Protein AF-A0A812XSH4-F1 (afdb_monomer_lite)

pLDDT: mean 80.53, std 18.41, range [47.16, 98.5]

Foldseek 3Di:
DDPVVVVVVVVVVVVVVVVVVVVVVVVVVVVVVVVVVVVVVVVVVVVVVVVVVVVVVVVVVVVVVLVVLLVVLVVVLVVVLVVLVVVLVVLVPDDLVVSLVVLVVLLVVLPLVVDDPSNSVSSVVVNVVSVVVNVVSVVVVPPDDPDPDPPPVNVVVVVVVVVVVVVVVVVVVPDDDDDDDDDDDDDDDDDDDDDDDDDDDDDPPPPPDDDPDDDDPPPDDDDDD

Structure (mmCIF, N/CA/C/O backbone):
data_AF-A0A812XSH4-F1
#
_entry.id   AF-A0A812XSH4-F1
#
loop_
_atom_site.group_PDB
_atom_site.id
_atom_site.type_symbol
_atom_site.label_atom_id
_atom_site.label_alt_id
_atom_site.label_comp_id
_atom_site.label_asym_id
_atom_site.label_entity_id
_atom_site.label_seq_id
_atom_site.pdbx_PDB_ins_code
_atom_site.Cartn_x
_atom_site.Cartn_y
_atom_site.Cartn_z
_atom_site.occupancy
_atom_site.B_iso_or_equiv
_atom_site.auth_seq_id
_atom_site.auth_comp_id
_atom_site.auth_asym_id
_atom_site.auth_atom_id
_atom_site.pdbx_PDB_model_num
ATOM 1 N N . VAL A 1 1 ? 48.949 3.975 -80.502 1.00 57.31 1 VAL A N 1
ATOM 2 C CA . VAL A 1 1 ? 48.801 3.645 -79.067 1.00 57.31 1 VAL A CA 1
ATOM 3 C C . VAL A 1 1 ? 49.677 2.446 -78.796 1.00 57.31 1 VAL A C 1
ATOM 5 O O . VAL A 1 1 ? 49.387 1.370 -79.318 1.00 57.31 1 VAL A O 1
ATOM 8 N N . SER A 1 2 ? 50.786 2.661 -78.100 1.00 69.94 2 SER A N 1
ATOM 9 C CA . SER A 1 2 ? 51.747 1.608 -77.790 1.00 69.94 2 SER A CA 1
ATOM 10 C C . SER A 1 2 ? 51.159 0.648 -76.760 1.00 69.94 2 SER A C 1
ATOM 12 O O . SER A 1 2 ? 50.259 0.997 -75.997 1.00 69.94 2 SER A O 1
ATOM 14 N N . ARG A 1 3 ? 51.648 -0.594 -76.745 1.00 72.94 3 ARG A N 1
ATOM 15 C CA . ARG A 1 3 ? 51.256 -1.604 -75.750 1.00 72.94 3 ARG A CA 1
ATOM 16 C C . ARG A 1 3 ? 51.470 -1.099 -74.313 1.00 72.94 3 ARG A C 1
ATOM 18 O O . ARG A 1 3 ? 50.597 -1.312 -73.480 1.00 72.94 3 ARG A O 1
ATOM 25 N N . ALA A 1 4 ? 52.545 -0.338 -74.094 1.00 71.31 4 ALA A N 1
ATOM 26 C CA . ALA A 1 4 ? 52.843 0.350 -72.838 1.00 71.31 4 ALA A CA 1
ATOM 27 C C . ALA A 1 4 ? 51.713 1.308 -72.395 1.00 71.31 4 ALA A C 1
ATOM 29 O O . ALA A 1 4 ? 51.224 1.190 -71.278 1.00 71.31 4 ALA A O 1
ATOM 30 N N . ASP A 1 5 ? 51.184 2.149 -73.295 1.00 74.00 5 ASP A N 1
ATOM 31 C CA . ASP A 1 5 ? 50.108 3.106 -72.966 1.00 74.00 5 ASP A CA 1
ATOM 32 C C . ASP A 1 5 ? 48.806 2.413 -72.508 1.00 74.00 5 ASP A C 1
ATOM 34 O O . ASP A 1 5 ? 48.022 2.958 -71.728 1.00 74.00 5 ASP A O 1
ATOM 38 N N . ARG A 1 6 ? 48.538 1.198 -73.013 1.00 74.19 6 ARG A N 1
ATOM 39 C CA . ARG A 1 6 ? 47.366 0.397 -72.613 1.00 74.19 6 ARG A CA 1
ATOM 40 C C . ARG A 1 6 ? 47.558 -0.258 -71.249 1.00 74.19 6 ARG A C 1
ATOM 42 O O . ARG A 1 6 ? 46.590 -0.371 -70.496 1.00 74.19 6 ARG A O 1
ATOM 49 N N . GLU A 1 7 ? 48.778 -0.692 -70.952 1.00 77.94 7 GLU A N 1
ATOM 50 C CA . GLU A 1 7 ? 49.145 -1.283 -69.664 1.00 77.94 7 GLU A CA 1
ATOM 51 C C . GLU A 1 7 ? 49.083 -0.213 -68.554 1.00 77.94 7 GLU A C 1
ATOM 53 O O . GLU A 1 7 ? 48.442 -0.445 -67.526 1.00 77.94 7 GLU A O 1
ATOM 58 N N . ASP A 1 8 ? 49.561 1.008 -68.815 1.00 81.62 8 ASP A N 1
ATOM 59 C CA . ASP A 1 8 ? 49.462 2.140 -67.881 1.00 81.62 8 ASP A CA 1
ATOM 60 C C . ASP A 1 8 ? 48.007 2.555 -67.601 1.00 81.62 8 ASP A C 1
ATOM 62 O O . ASP A 1 8 ? 47.605 2.735 -66.447 1.00 81.62 8 ASP A O 1
ATOM 66 N N . ALA A 1 9 ? 47.162 2.624 -68.635 1.00 83.44 9 ALA A N 1
ATOM 67 C CA . ALA A 1 9 ? 45.737 2.914 -68.464 1.00 83.44 9 ALA A CA 1
ATOM 68 C C . ALA A 1 9 ? 45.000 1.831 -67.646 1.00 83.44 9 ALA A C 1
ATOM 70 O O . ALA A 1 9 ? 44.028 2.134 -66.947 1.00 83.44 9 ALA A O 1
ATOM 71 N N . SER A 1 10 ? 45.449 0.573 -67.717 1.00 88.31 10 SER A N 1
ATOM 72 C CA . SER A 1 10 ? 44.907 -0.529 -66.915 1.00 88.31 10 SER A CA 1
ATOM 73 C C . SER A 1 10 ? 45.272 -0.382 -65.436 1.00 88.31 10 SER A C 1
ATOM 75 O O . SER A 1 10 ? 44.409 -0.550 -64.572 1.00 88.31 10 SER A O 1
ATOM 77 N N . ILE A 1 11 ? 46.516 0.002 -65.137 1.00 88.94 11 ILE A N 1
ATOM 78 C CA . ILE A 1 11 ? 46.994 0.236 -63.765 1.00 88.94 11 ILE A CA 1
ATOM 79 C C . ILE A 1 11 ? 46.240 1.405 -63.119 1.00 88.94 11 ILE A C 1
ATOM 81 O O . ILE A 1 11 ? 45.797 1.301 -61.974 1.00 88.94 11 ILE A O 1
ATOM 85 N N . VAL A 1 12 ? 46.029 2.498 -63.858 1.00 91.44 12 VAL A N 1
ATOM 86 C CA . VAL A 1 12 ? 45.270 3.659 -63.363 1.00 91.44 12 VAL A CA 1
ATOM 87 C C . VAL A 1 12 ? 43.819 3.282 -63.052 1.00 91.44 12 VAL A C 1
ATOM 89 O O . VAL A 1 12 ? 43.311 3.623 -61.984 1.00 91.44 12 VAL A O 1
ATOM 92 N N . LYS A 1 13 ? 43.159 2.516 -63.932 1.00 93.88 13 LYS A N 1
ATOM 93 C CA . LYS A 1 13 ? 41.789 2.030 -63.693 1.00 93.88 13 LYS A CA 1
ATOM 94 C C . LYS A 1 13 ? 41.702 1.077 -62.501 1.00 93.88 13 LYS A C 1
ATOM 96 O O . LYS A 1 13 ? 40.728 1.145 -61.756 1.00 93.88 13 LYS A O 1
ATOM 101 N N . ALA A 1 14 ? 42.695 0.209 -62.307 1.00 93.56 14 ALA A N 1
ATOM 102 C CA . ALA A 1 14 ? 42.752 -0.687 -61.154 1.00 93.56 14 ALA A CA 1
ATOM 103 C C . ALA A 1 14 ? 42.872 0.099 -59.838 1.00 93.56 14 ALA A C 1
ATOM 105 O O . ALA A 1 14 ? 42.060 -0.105 -58.940 1.00 93.56 14 ALA A O 1
ATOM 106 N N . ARG A 1 15 ? 43.785 1.080 -59.769 1.00 94.75 15 ARG A N 1
ATOM 107 C CA . ARG A 1 15 ? 43.915 1.978 -58.605 1.00 94.75 15 ARG A CA 1
ATOM 108 C C . ARG A 1 15 ? 42.645 2.783 -58.342 1.00 94.75 15 ARG A C 1
ATOM 110 O O . ARG A 1 15 ? 42.268 2.986 -57.194 1.00 94.75 15 ARG A O 1
ATOM 117 N N . GLN A 1 16 ? 41.962 3.234 -59.393 1.00 95.38 16 GLN A N 1
ATOM 118 C CA . GLN A 1 16 ? 40.710 3.976 -59.245 1.00 95.38 16 GLN A CA 1
ATOM 119 C C . GLN A 1 16 ? 39.583 3.104 -58.670 1.00 95.38 16 GLN A C 1
ATOM 121 O O . GLN A 1 16 ? 38.819 3.579 -57.833 1.00 95.38 16 GLN A O 1
ATOM 126 N N . ARG A 1 17 ? 39.498 1.831 -59.077 1.00 95.56 17 ARG A N 1
ATOM 127 C CA . ARG A 1 17 ? 38.558 0.860 -58.492 1.00 95.56 17 ARG A CA 1
ATOM 128 C C . ARG A 1 17 ? 38.884 0.573 -57.032 1.00 95.56 17 ARG A C 1
ATOM 130 O O . ARG A 1 17 ? 37.984 0.622 -56.208 1.00 95.56 17 ARG A O 1
ATOM 137 N N . GLU A 1 18 ? 40.156 0.364 -56.709 1.00 96.06 18 GLU A N 1
ATOM 138 C CA . GLU A 1 18 ? 40.609 0.137 -55.333 1.00 96.06 18 GLU A CA 1
ATOM 139 C C . GLU A 1 18 ? 40.268 1.325 -54.416 1.00 96.06 18 GLU A C 1
ATOM 141 O O . GLU A 1 18 ? 39.732 1.143 -53.324 1.00 96.06 18 GLU A O 1
ATOM 146 N N . LEU A 1 19 ? 40.489 2.561 -54.880 1.00 96.50 19 LEU A N 1
ATOM 147 C CA . LEU A 1 19 ? 40.092 3.764 -54.143 1.00 96.50 19 LEU A CA 1
ATOM 148 C C . LEU A 1 19 ? 38.573 3.859 -53.955 1.00 96.50 19 LEU A C 1
ATOM 150 O O . LEU A 1 19 ? 38.122 4.211 -52.865 1.00 96.50 19 LEU A O 1
ATOM 154 N N . ALA A 1 20 ? 37.789 3.530 -54.984 1.00 96.50 20 ALA A N 1
ATOM 155 C CA . ALA A 1 20 ? 36.331 3.519 -54.892 1.00 96.50 20 ALA A CA 1
ATOM 156 C C . ALA A 1 20 ? 35.828 2.445 -53.910 1.00 96.50 20 ALA A C 1
ATOM 158 O O . ALA A 1 20 ? 34.937 2.717 -53.108 1.00 96.50 20 ALA A O 1
ATOM 159 N N . GLU A 1 21 ? 36.427 1.252 -53.908 1.00 97.06 21 GLU A N 1
ATOM 160 C CA . GLU A 1 21 ? 36.107 0.187 -52.951 1.00 97.06 21 GLU A CA 1
ATOM 161 C C . GLU A 1 21 ? 36.456 0.589 -51.512 1.00 97.06 21 GLU A C 1
ATOM 163 O O . GLU A 1 21 ? 35.661 0.371 -50.596 1.00 97.06 21 GLU A O 1
ATOM 168 N N . LEU A 1 22 ? 37.608 1.230 -51.293 1.00 97.31 22 LEU A N 1
ATOM 169 C CA . LEU A 1 22 ? 37.984 1.755 -49.978 1.00 97.31 22 LEU A CA 1
ATOM 170 C C . LEU A 1 22 ? 37.026 2.853 -49.501 1.00 97.31 22 LEU A C 1
ATOM 172 O O . LEU A 1 22 ? 36.675 2.883 -48.320 1.00 97.31 22 LEU A O 1
ATOM 176 N N . GLN A 1 23 ? 36.580 3.735 -50.399 1.00 96.50 23 GLN A N 1
ATOM 177 C CA . GLN A 1 23 ? 35.563 4.739 -50.084 1.00 96.50 23 GLN A CA 1
ATOM 178 C C . GLN A 1 23 ? 34.237 4.082 -49.695 1.00 96.50 23 GLN A C 1
ATOM 180 O O . GLN A 1 23 ? 33.694 4.400 -48.639 1.00 96.50 23 GLN A O 1
ATOM 185 N N . GLN A 1 24 ? 33.762 3.107 -50.473 1.00 97.12 24 GLN A N 1
ATOM 186 C CA . GLN A 1 24 ? 32.534 2.374 -50.161 1.00 97.12 24 GLN A CA 1
ATOM 187 C C . GLN A 1 24 ? 32.618 1.634 -48.822 1.00 97.12 24 GLN A C 1
ATOM 189 O O . GLN A 1 24 ? 31.664 1.671 -48.050 1.00 97.12 24 GLN A O 1
ATOM 194 N N . ARG A 1 25 ? 33.758 1.003 -48.506 1.00 97.56 25 ARG A N 1
ATOM 195 C CA . ARG A 1 25 ? 33.970 0.343 -47.206 1.00 97.56 25 ARG A CA 1
ATOM 196 C C . ARG A 1 25 ? 33.904 1.333 -46.047 1.00 97.56 25 ARG A C 1
ATOM 198 O O . ARG A 1 25 ? 33.212 1.059 -45.072 1.00 97.56 25 ARG A O 1
ATOM 205 N N . ARG A 1 26 ? 34.555 2.495 -46.171 1.00 97.38 26 ARG A N 1
ATOM 206 C CA . ARG A 1 26 ? 34.486 3.559 -45.155 1.00 97.38 26 ARG A CA 1
ATOM 207 C C . ARG A 1 26 ? 33.064 4.079 -44.976 1.00 97.38 26 ARG A C 1
ATOM 209 O O . ARG A 1 26 ? 32.616 4.256 -43.850 1.00 97.38 26 ARG A O 1
ATOM 216 N N . GLU A 1 27 ? 32.333 4.300 -46.064 1.00 97.38 27 GLU A N 1
ATOM 217 C CA . GLU A 1 27 ? 30.934 4.727 -45.980 1.00 97.38 27 GLU A CA 1
ATOM 218 C C . GLU A 1 27 ? 30.040 3.666 -45.334 1.00 97.38 27 GLU A C 1
ATOM 220 O O . GLU A 1 27 ? 29.177 4.007 -44.527 1.00 97.38 27 GLU A O 1
ATOM 225 N N . ALA A 1 28 ? 30.241 2.389 -45.663 1.00 96.94 28 ALA A N 1
ATOM 226 C CA . ALA A 1 28 ? 29.506 1.288 -45.055 1.00 96.94 28 ALA A CA 1
ATOM 227 C C . ALA A 1 28 ? 29.786 1.186 -43.548 1.00 96.94 28 ALA A C 1
ATOM 229 O O . ALA A 1 28 ? 28.851 1.028 -42.769 1.00 96.94 28 ALA A O 1
ATOM 230 N N . GLU A 1 29 ? 31.040 1.355 -43.127 1.00 97.75 29 GLU A N 1
ATOM 231 C CA . GLU A 1 29 ? 31.433 1.378 -41.715 1.00 97.75 29 GLU A CA 1
ATOM 232 C C . GLU A 1 29 ? 30.805 2.565 -40.963 1.00 97.75 29 GLU A C 1
ATOM 234 O O . GLU A 1 29 ? 30.241 2.399 -39.879 1.00 97.75 29 GLU A O 1
ATOM 239 N N . ILE A 1 30 ? 30.793 3.758 -41.568 1.00 97.88 30 ILE A N 1
ATOM 240 C CA . ILE A 1 30 ? 30.127 4.938 -40.993 1.00 97.88 30 ILE A CA 1
ATOM 241 C C . ILE A 1 30 ? 28.613 4.706 -40.867 1.00 97.88 30 ILE A C 1
ATOM 243 O O . ILE A 1 30 ? 28.007 5.054 -39.854 1.00 97.88 30 ILE A O 1
ATOM 247 N N . ARG A 1 31 ? 27.975 4.091 -41.869 1.00 97.38 31 ARG A N 1
ATOM 248 C CA . ARG A 1 31 ? 26.543 3.754 -41.799 1.00 97.38 31 ARG A CA 1
ATOM 249 C C . ARG A 1 31 ? 26.259 2.701 -40.729 1.00 97.38 31 ARG A C 1
ATOM 251 O O . ARG A 1 31 ? 25.288 2.854 -39.995 1.00 97.38 31 ARG A O 1
ATOM 258 N N . ALA A 1 32 ? 27.100 1.675 -40.613 1.00 97.38 32 ALA A N 1
ATOM 259 C CA . ALA A 1 32 ? 26.953 0.624 -39.610 1.00 97.38 32 ALA A CA 1
ATOM 260 C C . ALA A 1 32 ? 27.089 1.181 -38.186 1.00 97.38 32 ALA A C 1
ATOM 262 O O . ALA A 1 32 ? 26.223 0.940 -37.349 1.00 97.38 32 ALA A O 1
ATOM 263 N N . THR A 1 33 ? 28.116 1.995 -37.932 1.00 97.44 33 THR A N 1
ATOM 264 C CA . THR A 1 33 ? 28.322 2.645 -36.626 1.00 97.44 33 THR A CA 1
ATOM 265 C C . THR A 1 33 ? 27.180 3.596 -36.269 1.00 97.44 33 THR A C 1
ATOM 267 O O . THR A 1 33 ? 26.697 3.571 -35.139 1.00 97.44 33 THR A O 1
ATOM 270 N N . ARG A 1 34 ? 26.670 4.380 -37.229 1.00 98.00 34 ARG A N 1
ATOM 271 C CA . ARG A 1 34 ? 25.483 5.222 -37.016 1.00 98.00 34 ARG A CA 1
ATOM 272 C C . ARG A 1 34 ? 24.234 4.394 -36.703 1.00 98.00 34 ARG A C 1
ATOM 274 O O . ARG A 1 34 ? 23.509 4.738 -35.777 1.00 98.00 34 ARG A O 1
ATOM 281 N N . SER A 1 35 ? 24.001 3.307 -37.437 1.00 97.94 35 SER A N 1
ATOM 282 C CA . SER A 1 35 ? 22.870 2.404 -37.187 1.00 97.94 35 SER A CA 1
ATOM 283 C C . SER A 1 35 ? 22.935 1.801 -35.783 1.00 97.94 35 SER A C 1
ATOM 285 O O . SER A 1 35 ? 21.927 1.780 -35.086 1.00 97.94 35 SER A O 1
ATOM 287 N N . GLN A 1 36 ? 24.121 1.366 -35.347 1.00 97.69 36 GLN A N 1
ATOM 288 C CA . GLN A 1 36 ? 24.332 0.836 -33.997 1.00 97.69 36 GLN A CA 1
ATOM 289 C C . GLN A 1 36 ? 24.067 1.894 -32.923 1.00 97.69 36 GLN A C 1
ATOM 291 O O . GLN A 1 36 ? 23.392 1.612 -31.938 1.00 97.69 36 GLN A O 1
ATOM 296 N N . GLN A 1 37 ? 24.537 3.128 -33.126 1.00 97.44 37 GLN A N 1
ATOM 297 C CA . GLN A 1 37 ? 24.273 4.226 -32.193 1.00 97.44 37 GLN A CA 1
ATOM 298 C C . GLN A 1 37 ? 22.782 4.570 -32.102 1.00 97.44 37 GLN A C 1
ATOM 300 O O . GLN A 1 37 ? 22.279 4.826 -31.010 1.00 97.44 37 GLN A O 1
ATOM 305 N N . GLU A 1 38 ? 22.069 4.588 -33.229 1.00 97.69 38 GLU A N 1
ATOM 306 C CA . GLU A 1 38 ? 20.627 4.849 -33.253 1.00 97.69 38 GLU A CA 1
ATOM 307 C C . GLU A 1 38 ? 19.841 3.733 -32.546 1.00 97.69 38 GLU A C 1
ATOM 309 O O . GLU A 1 38 ? 18.900 4.021 -31.805 1.00 97.69 38 GLU A O 1
ATOM 314 N N . GLU A 1 39 ? 20.237 2.472 -32.720 1.00 97.50 39 GLU A N 1
ATOM 315 C CA . GLU A 1 39 ? 19.630 1.337 -32.022 1.00 97.50 39 GLU A CA 1
ATOM 316 C C . GLU A 1 39 ? 19.896 1.384 -30.514 1.00 97.50 39 GLU A C 1
ATOM 318 O O . GLU A 1 39 ? 18.964 1.266 -29.720 1.00 97.50 39 GLU A O 1
ATOM 323 N N . GLU A 1 40 ? 21.133 1.658 -30.103 1.00 97.94 40 GLU A N 1
ATOM 324 C CA . GLU A 1 40 ? 21.483 1.788 -28.689 1.00 97.94 40 GLU A CA 1
ATOM 325 C C . GLU A 1 40 ? 20.720 2.948 -28.024 1.00 97.94 40 GLU A C 1
ATOM 327 O O . GLU A 1 40 ? 20.247 2.833 -26.892 1.00 97.94 40 GLU A O 1
ATOM 332 N N . GLN A 1 41 ? 20.527 4.064 -28.735 1.00 97.69 41 GLN A N 1
ATOM 333 C CA . GLN A 1 41 ? 19.697 5.169 -28.250 1.00 97.69 41 GLN A CA 1
ATOM 334 C C . GLN A 1 41 ? 18.233 4.761 -28.073 1.00 97.69 41 GLN A C 1
ATOM 336 O O . GLN A 1 41 ? 17.628 5.129 -27.064 1.00 97.69 41 GLN A O 1
ATOM 341 N N . ARG A 1 42 ? 17.666 3.994 -29.012 1.00 98.00 42 ARG A N 1
ATOM 342 C CA . ARG A 1 42 ? 16.297 3.469 -28.893 1.00 98.00 42 ARG A CA 1
ATOM 343 C C . ARG A 1 42 ? 16.171 2.524 -27.707 1.00 98.00 42 ARG A C 1
ATOM 345 O O . ARG A 1 42 ? 15.282 2.724 -26.888 1.00 98.00 42 ARG A O 1
ATOM 352 N N . GLN A 1 43 ? 17.098 1.580 -27.552 1.00 98.12 43 GLN A N 1
ATOM 353 C CA . GLN A 1 43 ? 17.105 0.645 -26.425 1.00 98.12 43 GLN A CA 1
ATOM 354 C C . GLN A 1 43 ? 17.178 1.383 -25.082 1.00 98.12 43 GLN A C 1
ATOM 356 O O . GLN A 1 43 ? 16.391 1.102 -24.182 1.00 98.12 43 GLN A O 1
ATOM 361 N N . ARG A 1 44 ? 18.045 2.398 -24.962 1.00 98.31 44 ARG A N 1
ATOM 362 C CA . ARG A 1 44 ? 18.124 3.239 -23.754 1.00 98.31 44 ARG A CA 1
ATOM 363 C C . ARG A 1 44 ? 16.814 3.980 -23.477 1.00 98.31 44 ARG A C 1
ATOM 365 O O . ARG A 1 44 ? 16.415 4.100 -22.320 1.00 98.31 44 ARG A O 1
ATOM 372 N N . GLN A 1 45 ? 16.150 4.498 -24.510 1.00 97.88 45 GLN A N 1
ATOM 373 C CA . GLN A 1 45 ? 14.856 5.171 -24.355 1.00 97.88 45 GLN A CA 1
ATOM 374 C C . GLN A 1 45 ? 13.758 4.192 -23.930 1.00 97.88 45 GLN A C 1
ATOM 376 O O . GLN A 1 45 ? 13.002 4.492 -23.006 1.00 97.88 45 GLN A O 1
ATOM 381 N N . GLU A 1 46 ? 13.690 3.019 -24.554 1.00 98.25 46 GLU A N 1
ATOM 382 C CA . GLU A 1 46 ? 12.737 1.966 -24.202 1.00 98.25 46 GLU A CA 1
ATOM 383 C C . GLU A 1 46 ? 12.955 1.461 -22.775 1.00 98.25 46 GLU A C 1
ATOM 385 O O . GLU A 1 46 ? 11.995 1.316 -22.022 1.00 98.25 46 GLU A O 1
ATOM 390 N N . GLU A 1 47 ? 14.202 1.249 -22.356 1.00 98.25 47 GLU A N 1
ATOM 391 C CA . GLU A 1 47 ? 14.517 0.836 -20.989 1.00 98.25 47 GLU A CA 1
ATOM 392 C C . GLU A 1 47 ? 14.083 1.900 -19.973 1.00 98.25 47 GLU A C 1
ATOM 394 O O . GLU A 1 47 ? 13.443 1.585 -18.969 1.00 98.25 47 GLU A O 1
ATOM 399 N N . GLN A 1 48 ? 14.347 3.180 -20.252 1.00 98.25 48 GLN A N 1
ATOM 400 C CA . GLN A 1 48 ? 13.878 4.273 -19.399 1.00 98.25 48 GLN A CA 1
ATOM 401 C C . GLN A 1 48 ? 12.352 4.309 -19.297 1.00 98.25 48 GLN A C 1
ATOM 403 O O . GLN A 1 48 ? 11.822 4.525 -18.203 1.00 98.25 48 GLN A O 1
ATOM 408 N N . GLN A 1 49 ? 11.644 4.082 -20.406 1.00 98.12 49 GLN A N 1
ATOM 409 C CA . GLN A 1 49 ? 10.184 3.992 -20.413 1.00 98.12 49 GLN A CA 1
ATOM 410 C C . GLN A 1 49 ? 9.703 2.801 -19.582 1.00 98.12 49 GLN A C 1
ATOM 412 O O . GLN A 1 49 ? 8.884 2.991 -18.684 1.00 98.12 49 GLN A O 1
ATOM 417 N N . ARG A 1 50 ? 10.274 1.608 -19.782 1.00 98.31 50 ARG A N 1
ATOM 418 C CA . ARG A 1 50 ? 9.950 0.405 -18.997 1.00 98.31 50 ARG A CA 1
ATOM 419 C C . ARG A 1 50 ? 10.148 0.638 -17.503 1.00 98.31 50 ARG A C 1
ATOM 421 O O . ARG A 1 50 ? 9.237 0.387 -16.722 1.00 98.31 50 ARG A O 1
ATOM 428 N N . GLN A 1 51 ? 11.275 1.223 -17.101 1.00 98.38 51 GLN A N 1
ATOM 429 C CA . GLN A 1 51 ? 11.525 1.555 -15.696 1.00 98.38 51 GLN A CA 1
ATOM 430 C C . GLN A 1 51 ? 10.507 2.564 -15.141 1.00 98.38 51 GLN A C 1
ATOM 432 O O . GLN A 1 51 ? 10.112 2.488 -13.976 1.00 98.38 51 GLN A O 1
ATOM 437 N N . GLN A 1 52 ? 10.082 3.551 -15.938 1.00 98.19 52 GLN A N 1
ATOM 438 C CA . GLN A 1 52 ? 9.031 4.483 -15.522 1.00 98.19 52 GLN A CA 1
ATOM 439 C C . GLN A 1 52 ? 7.685 3.776 -15.352 1.00 98.19 52 GLN A C 1
ATOM 441 O O . GLN A 1 52 ? 7.001 4.009 -14.353 1.00 98.19 52 GLN A O 1
ATOM 446 N N . GLU A 1 53 ? 7.317 2.905 -16.286 1.00 98.31 53 GLU A N 1
ATOM 447 C CA . GLU A 1 53 ? 6.088 2.120 -16.216 1.00 98.31 53 GLU A CA 1
ATOM 448 C C . GLU A 1 53 ? 6.082 1.174 -15.018 1.00 98.31 53 GLU A C 1
ATOM 450 O O . GLU A 1 53 ? 5.089 1.120 -14.293 1.00 98.31 53 GLU A O 1
ATOM 455 N N . GLU A 1 54 ? 7.185 0.480 -14.749 1.00 98.44 54 GLU A N 1
ATOM 456 C CA . GLU A 1 54 ? 7.333 -0.388 -13.581 1.00 98.44 54 GLU A CA 1
ATOM 457 C C . GLU A 1 54 ? 7.185 0.388 -12.275 1.00 98.44 54 GLU A C 1
ATOM 459 O O . GLU A 1 54 ? 6.419 -0.020 -11.399 1.00 98.44 54 GLU A O 1
ATOM 464 N N . ARG A 1 55 ? 7.827 1.560 -12.162 1.00 98.38 55 ARG A N 1
ATOM 465 C CA . ARG A 1 55 ? 7.641 2.449 -11.005 1.00 98.38 55 ARG A CA 1
ATOM 466 C C . ARG A 1 55 ? 6.176 2.845 -10.838 1.00 98.38 55 ARG A C 1
ATOM 468 O O . ARG A 1 55 ? 5.645 2.781 -9.730 1.00 98.38 55 ARG A O 1
ATOM 475 N N . GLN A 1 56 ? 5.493 3.214 -11.921 1.00 98.19 56 GLN A N 1
ATOM 476 C CA . GLN A 1 56 ? 4.069 3.547 -11.855 1.00 98.19 56 GLN A CA 1
ATOM 477 C C . GLN A 1 56 ? 3.206 2.343 -11.467 1.00 98.19 56 GLN A C 1
ATOM 479 O O . GLN A 1 56 ? 2.303 2.489 -10.642 1.00 98.19 56 GLN A O 1
ATOM 484 N N . ARG A 1 57 ? 3.475 1.159 -12.025 1.00 98.38 57 ARG A N 1
ATOM 485 C CA . ARG A 1 57 ? 2.781 -0.088 -11.675 1.00 98.38 57 ARG A CA 1
ATOM 486 C C . ARG A 1 57 ? 2.963 -0.412 -10.199 1.00 98.38 57 ARG A C 1
ATOM 488 O O . ARG A 1 57 ? 1.977 -0.703 -9.530 1.00 98.38 57 ARG A O 1
ATOM 495 N N . HIS A 1 58 ? 4.179 -0.277 -9.677 1.00 98.25 58 HIS A N 1
ATOM 496 C CA . HIS A 1 58 ? 4.475 -0.499 -8.268 1.00 98.25 58 HIS A CA 1
ATOM 497 C C . HIS A 1 58 ? 3.696 0.462 -7.360 1.00 98.25 58 HIS A C 1
ATOM 499 O O . HIS A 1 58 ? 3.017 0.022 -6.434 1.00 98.25 58 HIS A O 1
ATOM 505 N N . LEU A 1 59 ? 3.698 1.764 -7.669 1.00 98.50 59 LEU A N 1
ATOM 506 C CA . LEU A 1 59 ? 2.930 2.756 -6.907 1.00 98.50 59 LEU A CA 1
ATOM 507 C C . LEU A 1 59 ? 1.417 2.492 -6.965 1.00 98.50 59 LEU A C 1
ATOM 509 O O . LEU A 1 59 ? 0.724 2.628 -5.956 1.00 98.50 59 LEU A O 1
ATOM 513 N N . ARG A 1 60 ? 0.888 2.094 -8.129 1.00 98.44 60 ARG A N 1
ATOM 514 C CA . ARG A 1 60 ? -0.528 1.716 -8.277 1.00 98.44 60 ARG A CA 1
ATOM 515 C C . ARG A 1 60 ? -0.862 0.470 -7.459 1.00 98.44 60 ARG A C 1
ATOM 517 O O . ARG A 1 60 ? -1.892 0.456 -6.792 1.00 98.44 60 ARG A O 1
ATOM 524 N N . ALA A 1 61 ? 0.007 -0.538 -7.471 1.00 98.06 61 ALA A N 1
ATOM 525 C CA . ALA A 1 61 ? -0.167 -1.758 -6.691 1.00 98.06 61 ALA A CA 1
ATOM 526 C C . ALA A 1 61 ? -0.159 -1.477 -5.180 1.00 98.06 61 ALA A C 1
ATOM 528 O O . ALA A 1 61 ? -1.031 -1.977 -4.472 1.00 98.06 61 ALA A O 1
ATOM 529 N N . GLN A 1 62 ? 0.755 -0.626 -4.694 1.00 98.00 62 GLN A N 1
ATOM 530 C CA . GLN A 1 62 ? 0.779 -0.205 -3.289 1.00 98.00 62 GLN A CA 1
ATOM 531 C C . GLN A 1 62 ? -0.526 0.485 -2.877 1.00 98.00 62 GLN A C 1
ATOM 533 O O . GLN A 1 62 ? -1.142 0.085 -1.891 1.00 98.00 62 GLN A O 1
ATOM 538 N N . ARG A 1 63 ? -0.996 1.462 -3.666 1.00 97.88 63 ARG A N 1
ATOM 539 C CA . ARG A 1 63 ? -2.266 2.159 -3.394 1.00 97.88 63 ARG A CA 1
ATOM 540 C C . ARG A 1 63 ? -3.456 1.203 -3.382 1.00 97.88 63 ARG A C 1
ATOM 542 O O . ARG A 1 63 ? -4.298 1.286 -2.497 1.00 97.88 63 ARG A O 1
ATOM 549 N N . ALA A 1 64 ? -3.514 0.274 -4.335 1.00 97.75 64 ALA A N 1
ATOM 550 C CA . ALA A 1 64 ? -4.580 -0.722 -4.387 1.00 97.75 64 ALA A CA 1
ATOM 551 C C . ALA A 1 64 ? -4.551 -1.665 -3.170 1.00 97.75 64 ALA A C 1
ATOM 553 O O . ALA A 1 64 ? -5.605 -2.039 -2.655 1.00 97.75 64 ALA A O 1
ATOM 554 N N . ALA A 1 65 ? -3.362 -2.044 -2.692 1.00 96.44 65 ALA A N 1
ATOM 555 C CA . ALA A 1 65 ? -3.214 -2.855 -1.487 1.00 96.44 65 ALA A CA 1
ATOM 556 C C . ALA A 1 65 ? -3.669 -2.096 -0.229 1.00 96.44 65 ALA A C 1
ATOM 558 O O . ALA A 1 65 ? -4.408 -2.654 0.580 1.00 96.44 65 ALA A O 1
ATOM 559 N N . GLU A 1 66 ? -3.287 -0.826 -0.086 1.00 95.31 66 GLU A N 1
ATOM 560 C CA . GLU A 1 66 ? -3.728 0.038 1.015 1.00 95.31 66 GLU A CA 1
ATOM 561 C C . GLU A 1 66 ? -5.253 0.218 1.018 1.00 95.31 66 GLU A C 1
ATOM 563 O O . GLU A 1 66 ? -5.907 0.023 2.042 1.00 95.31 66 GLU A O 1
ATOM 568 N N . GLU A 1 67 ? -5.848 0.483 -0.148 1.00 96.31 67 GLU A N 1
ATOM 569 C CA . GLU A 1 67 ? -7.297 0.621 -0.291 1.00 96.31 67 GLU A CA 1
ATOM 570 C C . GLU A 1 67 ? -8.042 -0.664 0.107 1.00 96.31 67 GLU A C 1
ATOM 572 O O . GLU A 1 67 ? -9.074 -0.605 0.781 1.00 96.31 67 GLU A O 1
ATOM 577 N N . ARG A 1 68 ? -7.517 -1.838 -0.271 1.00 95.88 68 ARG A N 1
ATOM 578 C CA . ARG A 1 68 ? -8.077 -3.134 0.147 1.00 95.88 68 ARG A CA 1
ATOM 579 C C . ARG A 1 68 ? -8.037 -3.295 1.662 1.00 95.88 68 ARG A C 1
ATOM 581 O O . ARG A 1 68 ? -9.070 -3.602 2.253 1.00 95.88 68 ARG A O 1
ATOM 588 N N . ARG A 1 69 ? -6.896 -3.013 2.296 1.00 94.56 69 ARG 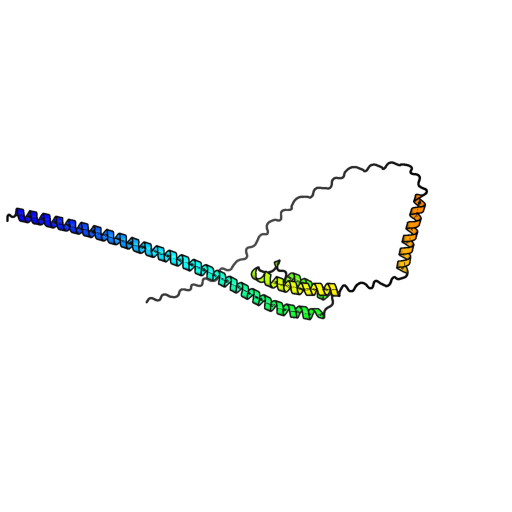A N 1
ATOM 589 C CA . ARG A 1 69 ? -6.772 -3.085 3.759 1.00 94.56 69 ARG A CA 1
ATOM 590 C C . ARG A 1 69 ? -7.736 -2.130 4.461 1.00 94.56 69 ARG A C 1
ATOM 592 O O . ARG A 1 69 ? -8.381 -2.521 5.432 1.00 94.56 69 ARG A O 1
ATOM 599 N N . GLN A 1 70 ? -7.902 -0.911 3.945 1.00 94.50 70 GLN A N 1
ATOM 600 C CA . GLN A 1 70 ? -8.858 0.051 4.496 1.00 94.50 70 GLN A CA 1
ATOM 601 C C . GLN A 1 70 ? -10.307 -0.435 4.352 1.00 94.50 70 GLN A C 1
ATOM 603 O O . GLN A 1 70 ? -11.102 -0.314 5.285 1.00 94.50 70 GLN A O 1
ATOM 608 N N . LYS A 1 71 ? -10.667 -1.019 3.203 1.00 96.19 71 LYS A N 1
ATOM 609 C CA . LYS A 1 71 ? -11.994 -1.618 2.987 1.00 96.19 71 LYS A CA 1
ATOM 610 C C . LYS A 1 71 ? -12.259 -2.758 3.968 1.00 96.19 71 LYS A C 1
ATOM 612 O O . LYS A 1 71 ? -13.326 -2.794 4.576 1.00 96.19 71 LYS A O 1
ATOM 617 N N . GLU A 1 72 ? -11.290 -3.644 4.170 1.00 95.94 72 GLU A N 1
ATOM 618 C CA . GLU A 1 72 ? -11.385 -4.731 5.149 1.00 95.94 72 GLU A CA 1
ATOM 619 C C . GLU A 1 72 ? -11.527 -4.209 6.583 1.00 95.94 72 GLU A C 1
ATOM 621 O O . GLU A 1 72 ? -12.360 -4.710 7.342 1.00 95.94 72 GLU A O 1
ATOM 626 N N . ALA A 1 73 ? -10.771 -3.171 6.952 1.00 95.19 73 ALA A N 1
ATOM 627 C CA . ALA A 1 73 ? -10.894 -2.519 8.252 1.00 95.19 73 ALA A CA 1
ATOM 628 C C . ALA A 1 73 ? -12.295 -1.922 8.463 1.00 95.19 73 ALA A C 1
ATOM 630 O O . ALA A 1 73 ? -12.897 -2.126 9.519 1.00 95.19 73 ALA A O 1
ATOM 631 N N . ASN A 1 74 ? -12.856 -1.265 7.444 1.00 95.94 74 ASN A N 1
ATOM 632 C CA . ASN A 1 74 ? -14.207 -0.702 7.492 1.00 95.94 74 ASN A CA 1
ATOM 633 C C . ASN A 1 74 ? -15.283 -1.797 7.614 1.00 95.94 74 ASN A C 1
ATOM 635 O O . ASN A 1 74 ? -16.217 -1.673 8.412 1.00 95.94 74 ASN A O 1
ATOM 639 N N . LEU A 1 75 ? -15.150 -2.892 6.858 1.00 97.62 75 LEU A N 1
ATOM 640 C CA . LEU A 1 75 ? -16.061 -4.040 6.938 1.00 97.62 75 LEU A CA 1
ATOM 641 C C . LEU A 1 75 ? -16.019 -4.684 8.328 1.00 97.62 75 LEU A C 1
ATOM 643 O O . LEU A 1 75 ? -17.072 -4.915 8.934 1.00 97.62 75 LEU A O 1
ATOM 647 N N . TRP A 1 76 ? -14.819 -4.895 8.872 1.00 96.88 76 TRP A N 1
ATOM 648 C CA . TRP A 1 76 ? -14.632 -5.376 10.239 1.00 96.88 76 TRP A CA 1
ATOM 649 C C . TRP A 1 76 ? -15.305 -4.449 11.256 1.00 96.88 76 TRP A C 1
ATOM 651 O O . TRP A 1 76 ? -16.079 -4.914 12.094 1.00 96.88 76 TRP A O 1
ATOM 661 N N . ALA A 1 77 ? -15.079 -3.139 11.145 1.00 96.88 77 ALA A N 1
ATOM 662 C CA . ALA A 1 77 ? -15.636 -2.150 12.058 1.00 96.88 77 ALA A CA 1
ATOM 663 C C . ALA A 1 77 ? -17.168 -2.147 12.042 1.00 96.88 77 ALA A C 1
ATOM 665 O O . ALA A 1 77 ? -17.796 -2.129 13.100 1.00 96.88 77 ALA A O 1
ATOM 666 N N . SER A 1 78 ? -17.778 -2.218 10.855 1.00 97.69 78 SER A N 1
ATOM 667 C CA . SER A 1 78 ? -19.237 -2.265 10.709 1.00 97.69 78 SER A CA 1
ATOM 668 C C . SER A 1 78 ? -19.845 -3.522 11.345 1.00 97.69 78 SER A C 1
ATOM 670 O O . SER A 1 78 ? -20.829 -3.436 12.084 1.00 97.69 78 SER A O 1
ATOM 672 N N . THR A 1 79 ? -19.202 -4.675 11.142 1.00 97.75 79 THR A N 1
ATOM 673 C CA . THR A 1 79 ? -19.626 -5.958 11.712 1.00 97.75 79 THR A CA 1
ATOM 674 C C . THR A 1 79 ? -19.485 -5.947 13.232 1.00 97.75 79 THR A C 1
ATOM 676 O O . THR A 1 79 ? -20.436 -6.267 13.950 1.00 97.75 79 THR A O 1
ATOM 679 N N . ARG A 1 80 ? -18.328 -5.509 13.747 1.00 97.31 80 ARG A N 1
ATOM 680 C CA . ARG A 1 80 ? -18.082 -5.438 15.192 1.00 97.31 80 ARG A CA 1
ATOM 681 C C . ARG A 1 80 ? -18.983 -4.406 15.866 1.00 97.31 80 ARG A C 1
ATOM 683 O O . ARG A 1 80 ? -19.482 -4.680 16.948 1.00 97.31 80 ARG A O 1
ATOM 690 N N . MET A 1 81 ? -19.275 -3.272 15.227 1.00 97.44 81 MET A N 1
ATOM 691 C CA . MET A 1 81 ? -20.245 -2.285 15.722 1.00 97.44 81 MET A CA 1
ATOM 692 C C . MET A 1 81 ? -21.637 -2.903 15.915 1.00 97.44 81 MET A C 1
ATOM 694 O O . MET A 1 81 ? -22.293 -2.649 16.927 1.00 97.44 81 MET A O 1
ATOM 698 N N . ALA A 1 82 ? -22.105 -3.710 14.958 1.00 97.44 82 ALA A N 1
ATOM 699 C CA . ALA A 1 82 ? -23.400 -4.378 15.062 1.00 97.44 82 ALA A CA 1
ATOM 700 C C . ALA A 1 82 ? -23.436 -5.362 16.246 1.00 97.44 82 ALA A C 1
ATOM 702 O O . ALA A 1 82 ? -24.375 -5.318 17.046 1.00 97.44 82 ALA A O 1
ATOM 703 N N . GLN A 1 83 ? -22.385 -6.174 16.400 1.00 97.19 83 GLN A N 1
ATOM 704 C CA . GLN A 1 83 ? -22.223 -7.086 17.538 1.00 97.19 83 GLN A CA 1
ATOM 705 C C . GLN A 1 83 ? -22.162 -6.327 18.865 1.00 97.19 83 GLN A C 1
ATOM 707 O O . GLN A 1 83 ? -22.922 -6.625 19.781 1.00 97.19 83 GLN A O 1
ATOM 712 N N . LEU A 1 84 ? -21.349 -5.273 18.942 1.00 96.56 84 LEU A N 1
ATOM 713 C CA . LEU A 1 84 ? -21.184 -4.454 20.138 1.00 96.56 84 LEU A CA 1
ATOM 714 C C . LEU A 1 84 ? -22.515 -3.844 20.592 1.00 96.56 84 LEU A C 1
ATOM 716 O O . LEU A 1 84 ? -22.848 -3.868 21.773 1.00 96.56 84 LEU A O 1
ATOM 720 N N . ARG A 1 85 ? -23.334 -3.346 19.658 1.00 95.94 85 ARG A N 1
ATOM 721 C CA . ARG A 1 85 ? -24.682 -2.840 19.969 1.00 95.94 85 ARG A CA 1
ATOM 722 C C . ARG A 1 85 ? -25.615 -3.930 20.495 1.00 95.94 85 ARG A C 1
ATOM 724 O O . ARG A 1 85 ? -26.507 -3.639 21.291 1.00 95.94 85 ARG A O 1
ATOM 731 N N . GLN A 1 86 ? -25.477 -5.169 20.029 1.00 96.44 86 GLN A N 1
ATOM 732 C CA . GLN A 1 86 ? -26.242 -6.298 20.555 1.00 96.44 86 GLN A CA 1
ATOM 733 C C . GLN A 1 86 ? -25.767 -6.678 21.961 1.00 96.44 86 GLN A C 1
ATOM 735 O O . GLN A 1 86 ? -26.598 -6.791 22.860 1.00 96.44 86 GLN A O 1
ATOM 740 N N . GLU A 1 87 ? -24.455 -6.784 22.163 1.00 95.31 87 GLU A N 1
ATOM 741 C CA . GLU A 1 87 ? -23.835 -7.081 23.455 1.00 95.31 87 GLU A CA 1
ATOM 742 C C . GLU A 1 87 ? -24.226 -6.029 24.499 1.00 95.31 87 GLU A C 1
ATOM 744 O O . GLU A 1 87 ? -24.823 -6.373 25.517 1.00 95.31 87 GLU A O 1
ATOM 749 N N . LEU A 1 88 ? -24.028 -4.737 24.213 1.00 94.38 88 LEU A N 1
ATOM 750 C CA . LEU A 1 88 ? -24.387 -3.638 25.117 1.00 94.38 88 LEU A CA 1
ATOM 751 C C . LEU A 1 88 ? -25.879 -3.620 25.476 1.00 94.38 88 LEU A C 1
ATOM 753 O O . LEU A 1 88 ? -26.230 -3.299 26.613 1.00 94.38 88 LEU A O 1
ATOM 757 N N . ARG A 1 89 ? -26.768 -3.991 24.543 1.00 94.69 89 ARG A N 1
ATOM 758 C CA . ARG A 1 89 ? -28.199 -4.164 24.843 1.00 94.69 89 ARG A CA 1
ATOM 759 C C . ARG A 1 89 ? -28.437 -5.341 25.785 1.00 94.69 89 ARG A C 1
ATOM 761 O O . ARG A 1 89 ? -29.183 -5.180 26.747 1.00 94.69 89 ARG A O 1
ATOM 768 N N . GLY A 1 90 ? -27.781 -6.478 25.551 1.00 93.75 90 GLY A N 1
ATOM 769 C CA . GLY A 1 90 ? -27.859 -7.658 26.417 1.00 93.75 90 GLY A CA 1
ATOM 770 C C . GLY A 1 90 ? -27.374 -7.390 27.845 1.00 93.75 90 GLY A C 1
ATOM 771 O O . GLY A 1 90 ? -27.962 -7.888 28.803 1.00 93.75 90 GLY A O 1
ATOM 772 N N . LEU A 1 91 ? -26.372 -6.522 28.015 1.00 93.56 91 LEU A N 1
ATOM 773 C CA . LEU A 1 91 ? -25.843 -6.169 29.336 1.00 93.56 91 LEU A CA 1
ATOM 774 C C . LEU A 1 91 ? -26.825 -5.381 30.216 1.00 93.56 91 LEU A C 1
ATOM 776 O O . LEU A 1 91 ? -26.639 -5.345 31.431 1.00 93.56 91 LEU A O 1
ATOM 780 N N . ARG A 1 92 ? -27.863 -4.751 29.649 1.00 90.38 92 ARG A N 1
ATOM 781 C CA . ARG A 1 92 ? -28.819 -3.930 30.419 1.00 90.38 92 ARG A CA 1
ATOM 782 C C . ARG A 1 92 ? -29.651 -4.740 31.417 1.00 90.38 92 ARG A C 1
ATOM 784 O O . ARG A 1 92 ? -30.123 -4.161 32.386 1.00 90.38 92 ARG A O 1
ATOM 791 N N . GLY A 1 93 ? -29.815 -6.046 31.194 1.00 88.94 93 GLY A N 1
ATOM 792 C CA . GLY A 1 93 ? -30.533 -6.945 32.106 1.00 88.94 93 GLY A CA 1
ATOM 793 C C . GLY A 1 93 ? -29.667 -7.568 33.207 1.00 88.94 93 GLY A C 1
ATOM 794 O O . GLY A 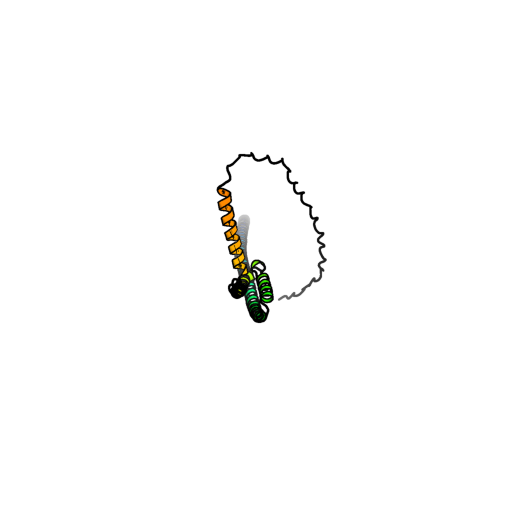1 93 ? -30.190 -8.293 34.048 1.00 88.94 93 GLY A O 1
ATOM 795 N N . LEU A 1 94 ? -28.352 -7.326 33.201 1.00 92.38 94 LEU A N 1
ATOM 796 C CA . LEU A 1 94 ? -27.422 -7.916 34.165 1.00 92.38 94 LEU A CA 1
ATOM 797 C C . LEU A 1 94 ? -27.239 -7.034 35.405 1.00 92.38 94 LEU A C 1
ATOM 799 O O . LEU A 1 94 ? -27.491 -5.829 35.387 1.00 92.38 94 LEU A O 1
ATOM 803 N N . SER A 1 95 ? -26.723 -7.632 36.483 1.00 92.00 95 SER A N 1
ATOM 804 C CA . SER A 1 95 ? -26.333 -6.886 37.684 1.00 92.00 95 SER A CA 1
ATOM 805 C C . SER A 1 95 ? -25.214 -5.881 37.383 1.00 92.00 95 SER A C 1
ATOM 807 O O . SER A 1 95 ? -24.371 -6.105 36.511 1.00 92.00 95 SER A O 1
ATOM 809 N N . THR A 1 96 ? -25.151 -4.785 38.143 1.00 90.56 96 THR A N 1
ATOM 810 C CA . THR A 1 96 ? -24.160 -3.713 37.938 1.00 90.56 96 THR A CA 1
ATOM 811 C C . THR A 1 96 ? -22.719 -4.229 37.957 1.00 90.56 96 THR A C 1
ATOM 813 O O . THR A 1 96 ? -21.905 -3.801 37.142 1.00 90.56 96 THR A O 1
ATOM 816 N N . SER A 1 97 ? -22.401 -5.180 38.843 1.00 91.44 97 SER A N 1
ATOM 817 C CA . SER A 1 97 ? -21.069 -5.801 38.916 1.00 91.44 97 SER A CA 1
ATOM 818 C C . SER A 1 97 ? -20.744 -6.608 37.651 1.00 91.44 97 SER A C 1
ATOM 820 O O . SER A 1 97 ? -19.696 -6.406 37.035 1.00 91.44 97 SER A O 1
ATOM 822 N N . ALA A 1 98 ? -21.677 -7.452 37.196 1.00 92.69 98 ALA A N 1
ATOM 823 C CA . ALA A 1 98 ? -21.502 -8.250 35.984 1.00 92.69 98 ALA A CA 1
ATOM 824 C C . ALA A 1 98 ? -21.413 -7.376 34.720 1.00 92.69 98 ALA A C 1
ATOM 826 O O . ALA A 1 98 ? -20.589 -7.640 33.840 1.00 92.69 98 ALA A O 1
ATOM 827 N N . ARG A 1 99 ? -22.206 -6.295 34.658 1.00 93.81 99 ARG A N 1
ATOM 828 C CA . ARG A 1 99 ? -22.146 -5.294 33.586 1.00 93.81 99 ARG A CA 1
ATOM 829 C C . ARG A 1 99 ? -20.801 -4.567 33.575 1.00 93.81 99 ARG A C 1
ATOM 831 O O . ARG A 1 99 ? -20.212 -4.441 32.504 1.00 93.81 99 ARG A O 1
ATOM 838 N N . LYS A 1 100 ? -20.272 -4.157 34.739 1.00 93.44 100 LYS A N 1
ATOM 839 C CA . LYS A 1 100 ? -18.920 -3.574 34.848 1.00 93.44 100 LYS A CA 1
ATOM 840 C C . LYS A 1 100 ? -17.863 -4.543 34.302 1.00 93.44 100 LYS A C 1
ATOM 842 O O . LYS A 1 100 ? -17.069 -4.167 33.443 1.00 93.44 100 LYS A O 1
ATOM 847 N N . ALA A 1 101 ? -17.878 -5.799 34.741 1.00 94.44 101 ALA A N 1
ATOM 848 C CA . ALA A 1 101 ? -16.904 -6.792 34.285 1.00 94.44 101 ALA A CA 1
ATOM 849 C C . ALA A 1 101 ? -16.921 -6.977 32.754 1.00 94.44 101 ALA A C 1
ATOM 851 O O . ALA A 1 101 ? -15.864 -6.952 32.123 1.00 94.44 101 ALA A O 1
ATOM 852 N N . HIS A 1 102 ? -18.109 -7.074 32.147 1.00 95.25 102 HIS A N 1
ATOM 853 C CA . HIS A 1 102 ? -18.244 -7.213 30.693 1.00 95.25 102 HIS A CA 1
ATOM 854 C C . HIS A 1 102 ? -17.773 -5.976 29.931 1.00 95.25 102 HIS A C 1
ATOM 856 O O . HIS A 1 102 ? -16.989 -6.101 28.995 1.00 95.25 102 HIS A O 1
ATOM 862 N N . ILE A 1 103 ? -18.187 -4.773 30.341 1.00 95.38 103 ILE A N 1
ATOM 863 C CA . ILE A 1 103 ? -17.738 -3.537 29.682 1.00 95.38 103 ILE A CA 1
ATOM 864 C C . ILE A 1 103 ? -16.211 -3.408 29.772 1.00 95.38 103 ILE A C 1
ATOM 866 O O . ILE A 1 103 ? -15.566 -3.007 28.804 1.00 95.38 103 ILE A O 1
ATOM 870 N N . ARG A 1 104 ? -15.601 -3.812 30.895 1.00 95.19 104 ARG A N 1
ATOM 871 C CA . ARG A 1 104 ? -14.142 -3.806 31.033 1.00 95.19 104 ARG A CA 1
ATOM 872 C C . ARG A 1 104 ? -13.459 -4.794 30.087 1.00 95.19 104 ARG A C 1
ATOM 874 O O . ARG A 1 104 ? -12.417 -4.459 29.526 1.00 95.19 104 ARG A O 1
ATOM 881 N N . ALA A 1 105 ? -14.038 -5.976 29.882 1.00 95.81 105 ALA A N 1
ATOM 882 C CA . ALA A 1 105 ? -13.546 -6.927 28.888 1.00 95.81 105 ALA A CA 1
ATOM 883 C C . ALA A 1 105 ? -13.604 -6.332 27.469 1.00 95.81 105 ALA A C 1
ATOM 885 O O . ALA A 1 105 ? -12.604 -6.373 26.754 1.00 95.81 105 ALA A O 1
ATOM 886 N N . LEU A 1 106 ? -14.712 -5.670 27.114 1.00 96.00 106 LEU A N 1
ATOM 887 C CA . LEU A 1 106 ? -14.869 -4.994 25.819 1.00 96.00 106 LEU A CA 1
ATOM 888 C C . LEU A 1 106 ? -13.845 -3.873 25.610 1.00 96.00 106 LEU A C 1
ATOM 890 O O . LEU A 1 106 ? -13.286 -3.741 24.524 1.00 96.00 106 LEU A O 1
ATOM 894 N N . GLN A 1 107 ? -13.533 -3.096 26.651 1.00 95.62 107 GLN A N 1
ATOM 895 C CA . GLN A 1 107 ? -12.470 -2.086 26.590 1.00 95.62 107 GLN A CA 1
ATOM 896 C C . GLN A 1 107 ? -11.096 -2.705 26.303 1.00 95.62 107 GLN A C 1
ATOM 898 O O . GLN A 1 107 ? -10.312 -2.139 25.545 1.00 95.62 107 GLN A O 1
ATOM 903 N N . LEU A 1 108 ? -10.785 -3.854 26.910 1.00 95.56 108 LEU A N 1
ATOM 904 C CA . LEU A 1 108 ? -9.503 -4.532 26.705 1.00 95.56 108 LEU A CA 1
ATOM 905 C C . LEU A 1 108 ? -9.388 -5.187 25.329 1.00 95.56 108 LEU A C 1
ATOM 907 O O . LEU A 1 108 ? -8.267 -5.317 24.841 1.00 95.56 108 LEU A O 1
ATOM 911 N N . GLU A 1 109 ? -10.504 -5.619 24.745 1.00 95.06 109 GLU A N 1
ATOM 912 C CA . GLU A 1 109 ? -10.572 -6.165 23.388 1.00 95.06 109 GLU A CA 1
ATOM 913 C C . GLU A 1 109 ? -10.408 -5.054 22.342 1.00 95.06 109 GLU A C 1
ATOM 915 O O . GLU A 1 109 ? -9.567 -5.150 21.450 1.00 95.06 109 GLU A O 1
ATOM 920 N N . LEU A 1 110 ? -11.170 -3.966 22.480 1.00 95.94 110 LEU A N 1
ATOM 921 C CA . LEU A 1 110 ? -11.232 -2.873 21.503 1.00 95.94 110 LEU A CA 1
ATOM 922 C C . LEU A 1 110 ? -10.126 -1.821 21.674 1.00 95.94 110 LEU A C 1
ATOM 924 O O . LEU A 1 110 ? -10.138 -0.800 20.989 1.00 95.94 110 LEU A O 1
ATOM 928 N N . HIS A 1 111 ? -9.169 -2.044 22.575 1.00 95.69 111 HIS A N 1
ATOM 929 C CA . HIS A 1 111 ? -8.089 -1.094 22.818 1.00 95.69 111 HIS A CA 1
ATOM 930 C C . HIS A 1 111 ? -7.240 -0.879 21.549 1.00 95.69 111 HIS A C 1
ATOM 932 O O . HIS A 1 111 ? -6.742 -1.864 20.999 1.00 95.69 111 HIS A O 1
ATOM 938 N N . PRO A 1 112 ? -6.999 0.370 21.100 1.00 95.38 112 PRO A N 1
ATOM 939 C CA . PRO A 1 112 ? -6.317 0.640 19.831 1.00 95.38 112 PRO A CA 1
ATOM 940 C C . PRO A 1 112 ? -4.900 0.050 19.766 1.00 95.38 112 PRO A C 1
ATOM 942 O O . PRO A 1 112 ? -4.506 -0.447 18.717 1.00 95.38 112 PRO A O 1
ATOM 945 N N . ASP A 1 113 ? -4.163 0.013 20.879 1.00 95.44 113 ASP A N 1
ATOM 946 C CA . ASP A 1 113 ? -2.793 -0.536 20.907 1.00 95.44 113 ASP A CA 1
ATOM 947 C C . ASP A 1 113 ? -2.723 -2.045 20.640 1.00 95.44 113 ASP A C 1
ATOM 949 O O . ASP A 1 113 ? -1.681 -2.553 20.234 1.00 95.44 113 ASP A O 1
ATOM 953 N N . LYS A 1 114 ? -3.821 -2.779 20.859 1.00 94.06 114 LYS A N 1
ATOM 954 C CA . LYS A 1 114 ? -3.883 -4.224 20.595 1.00 94.06 114 LYS A CA 1
ATOM 955 C C . LYS A 1 114 ? -4.342 -4.553 19.176 1.00 94.06 114 LYS A C 1
ATOM 957 O O . LYS A 1 114 ? -4.421 -5.726 18.823 1.00 94.06 114 LYS A O 1
ATOM 962 N N . GLN A 1 115 ? -4.681 -3.539 18.384 1.00 94.12 115 GLN A N 1
ATOM 963 C CA . GLN A 1 115 ? -5.270 -3.702 17.062 1.00 94.12 115 GLN A CA 1
ATOM 964 C C . GLN A 1 115 ? -4.221 -3.464 15.964 1.00 94.12 115 GLN A C 1
ATOM 966 O O . GLN A 1 115 ? -3.304 -2.648 16.145 1.00 94.12 115 GLN A O 1
ATOM 971 N N . PRO A 1 116 ? -4.341 -4.159 14.816 1.00 93.56 116 PRO A N 1
ATOM 972 C CA . PRO A 1 116 ? -3.472 -3.922 13.669 1.00 93.56 116 PRO A CA 1
ATOM 973 C C . PRO A 1 116 ? -3.646 -2.485 13.170 1.00 93.56 116 PRO A C 1
ATOM 975 O O . PRO A 1 116 ? -4.717 -1.894 13.338 1.00 93.56 116 PRO A O 1
ATOM 978 N N . GLU A 1 117 ? -2.587 -1.921 12.590 1.00 93.19 117 GLU A N 1
ATOM 979 C CA . GLU A 1 117 ? -2.477 -0.494 12.260 1.00 93.19 117 GLU A CA 1
ATOM 980 C C . GLU A 1 117 ? -3.660 0.018 11.439 1.00 93.19 117 GLU A C 1
ATOM 982 O O . GLU A 1 117 ? -4.245 1.053 11.761 1.00 93.19 117 GLU A O 1
ATOM 987 N N . GLU A 1 118 ? -4.097 -0.785 10.477 1.00 93.06 118 GLU A N 1
ATOM 988 C CA . GLU A 1 118 ? -5.189 -0.478 9.561 1.00 93.06 118 GLU A CA 1
ATOM 989 C C . GLU A 1 118 ? -6.547 -0.383 10.275 1.00 93.06 118 GLU A C 1
ATOM 991 O O . GLU A 1 118 ? -7.445 0.329 9.835 1.00 93.06 118 GLU A O 1
ATOM 996 N N . ARG A 1 119 ? -6.703 -1.062 11.419 1.00 94.00 119 ARG A N 1
ATOM 997 C CA . ARG A 1 119 ? -7.942 -1.068 12.213 1.00 94.00 119 ARG A CA 1
ATOM 998 C C . ARG A 1 119 ? -7.906 -0.122 13.404 1.00 94.00 119 ARG A C 1
ATOM 1000 O O . ARG A 1 119 ? -8.963 0.133 13.975 1.00 94.00 119 ARG A O 1
ATOM 1007 N N . ARG A 1 120 ? -6.743 0.415 13.797 1.00 95.50 120 ARG A N 1
ATOM 1008 C CA . ARG A 1 120 ? -6.606 1.230 15.025 1.00 95.50 120 ARG A CA 1
ATOM 1009 C C . ARG A 1 120 ? -7.567 2.412 15.059 1.00 95.50 120 ARG A C 1
ATOM 1011 O O . ARG A 1 120 ? -8.141 2.697 16.108 1.00 95.50 120 ARG A O 1
ATOM 1018 N N . GLN A 1 121 ? -7.760 3.088 13.925 1.00 95.00 121 GLN A N 1
ATOM 1019 C CA . GLN A 1 121 ? -8.671 4.233 13.839 1.00 95.00 121 GLN A CA 1
ATOM 1020 C C . GLN A 1 121 ? -10.124 3.823 14.097 1.00 95.00 121 GLN A C 1
ATOM 1022 O O . GLN A 1 121 ? -10.810 4.455 14.902 1.00 95.00 121 GLN A O 1
ATOM 1027 N N . GLU A 1 122 ? -10.579 2.740 13.468 1.00 95.50 122 GLU A N 1
ATOM 1028 C CA . GLU A 1 122 ? -11.940 2.244 13.661 1.00 95.50 122 GLU A CA 1
ATOM 1029 C C . GLU A 1 122 ? -12.137 1.641 15.057 1.00 95.50 122 GLU A C 1
ATOM 1031 O O . GLU A 1 122 ? -13.130 1.929 15.726 1.00 95.50 122 GLU A O 1
ATOM 1036 N N . ALA A 1 123 ? -11.154 0.894 15.562 1.00 96.62 123 ALA A N 1
ATOM 1037 C CA . ALA A 1 123 ? -11.158 0.370 16.922 1.00 96.62 123 ALA A CA 1
ATOM 1038 C C . ALA A 1 123 ? -11.242 1.489 17.965 1.00 96.62 123 ALA A C 1
ATOM 1040 O O . ALA A 1 123 ? -12.027 1.387 18.902 1.00 96.62 123 ALA A O 1
ATOM 1041 N N . LYS A 1 124 ? -10.514 2.598 17.772 1.00 96.31 124 LYS A N 1
ATOM 1042 C CA . LYS A 1 124 ? -10.598 3.781 18.639 1.00 96.31 124 LYS A CA 1
ATOM 1043 C C . LYS A 1 124 ? -12.021 4.343 18.696 1.00 96.31 124 LYS A C 1
ATOM 1045 O O . LYS A 1 124 ? -12.486 4.691 19.779 1.00 96.31 124 LYS A O 1
ATOM 1050 N N . ARG A 1 125 ? -12.736 4.410 17.566 1.00 95.62 125 ARG A N 1
ATOM 1051 C CA . ARG A 1 125 ? -14.144 4.856 17.542 1.00 95.62 125 ARG A CA 1
ATOM 1052 C C . ARG A 1 125 ? -15.051 3.911 18.330 1.00 95.62 125 ARG A C 1
ATOM 1054 O O . ARG A 1 125 ? -15.872 4.380 19.115 1.00 95.62 125 ARG A O 1
ATOM 1061 N N . LEU A 1 126 ? -14.887 2.598 18.152 1.00 96.38 126 LEU A N 1
ATOM 1062 C CA . LEU A 1 126 ? -15.644 1.591 18.906 1.00 96.38 126 LEU A CA 1
ATOM 1063 C C . LEU A 1 126 ? -15.333 1.655 20.405 1.00 96.38 126 LEU A C 1
ATOM 1065 O O . LEU A 1 126 ? -16.243 1.622 21.230 1.00 96.38 126 LEU A O 1
ATOM 1069 N N . PHE A 1 127 ? -14.060 1.808 20.759 1.00 97.12 127 PHE A N 1
ATOM 1070 C CA . PHE A 1 127 ? -13.600 1.926 22.136 1.00 97.12 127 PHE A CA 1
ATOM 1071 C C . PHE A 1 127 ? -14.238 3.119 22.852 1.00 97.12 127 PHE A C 1
ATOM 1073 O O . PHE A 1 127 ? -14.729 2.960 23.966 1.00 97.12 127 PHE A O 1
ATOM 1080 N N . LEU A 1 128 ? -14.303 4.289 22.205 1.00 96.50 128 LEU A N 1
ATOM 1081 C CA . LEU A 1 128 ? -14.944 5.478 22.778 1.00 96.50 128 LEU A CA 1
ATOM 1082 C C . LEU A 1 128 ? -16.437 5.263 23.062 1.00 96.50 128 LEU A C 1
ATOM 1084 O O . LEU A 1 128 ? -16.953 5.773 24.053 1.00 96.50 128 LEU A O 1
ATOM 1088 N N . LEU A 1 129 ? -17.124 4.469 22.237 1.00 95.38 129 LEU A N 1
ATOM 1089 C CA . LEU A 1 129 ? -18.521 4.102 22.474 1.00 95.38 129 LEU A CA 1
ATOM 1090 C C . LEU A 1 129 ? -18.669 3.195 23.704 1.00 95.38 129 LEU A C 1
ATOM 1092 O O . LEU A 1 129 ? -19.588 3.362 24.499 1.00 95.38 129 LEU A O 1
ATOM 1096 N N . VAL A 1 130 ? -17.750 2.248 23.898 1.00 96.00 130 VAL A N 1
ATOM 1097 C CA . VAL A 1 130 ? -17.730 1.421 25.116 1.00 96.00 130 VAL A CA 1
ATOM 1098 C C . VAL A 1 130 ? -17.357 2.251 26.344 1.00 96.00 130 VAL A C 1
ATOM 1100 O O . VAL A 1 130 ? -17.886 2.032 27.434 1.00 96.00 130 VAL A O 1
ATOM 1103 N N . GLN A 1 131 ? -16.453 3.215 26.180 1.00 95.44 131 GLN A N 1
ATOM 1104 C CA . GLN A 1 131 ? -16.044 4.119 27.244 1.00 95.44 131 GLN A CA 1
ATOM 1105 C C . GLN A 1 131 ? -17.203 5.004 27.722 1.00 95.44 131 GLN A C 1
ATOM 1107 O O . GLN A 1 131 ? -17.390 5.126 28.930 1.00 95.44 131 GLN A O 1
ATOM 1112 N N . SER A 1 132 ? -18.030 5.546 26.826 1.00 94.50 132 SER A N 1
ATOM 1113 C CA . SER A 1 132 ? -19.185 6.356 27.238 1.00 94.50 132 SER A CA 1
ATOM 1114 C C . SER A 1 132 ? -20.230 5.542 28.017 1.00 94.50 132 SER A C 1
ATOM 1116 O O . SER A 1 132 ? -20.788 6.017 29.009 1.00 94.50 132 SER A O 1
ATOM 1118 N N . GLU A 1 133 ? -20.457 4.281 27.639 1.00 93.38 133 GLU A N 1
ATOM 1119 C CA . GLU A 1 133 ? -21.317 3.355 28.393 1.00 93.38 133 GLU A CA 1
ATOM 1120 C C . GLU A 1 133 ? -20.742 3.033 29.781 1.00 93.38 133 GLU A C 1
ATOM 1122 O O . GLU A 1 133 ? -21.488 2.936 30.760 1.00 93.38 133 GLU A O 1
ATOM 1127 N N . TRP A 1 134 ? -19.417 2.900 29.891 1.00 93.75 134 TRP A N 1
ATOM 1128 C CA . TRP A 1 134 ? -18.740 2.729 31.177 1.00 93.75 134 TRP A CA 1
ATOM 1129 C C . TRP A 1 134 ? -18.932 3.942 32.090 1.00 93.75 134 TRP A C 1
ATOM 1131 O O . TRP A 1 134 ? -19.296 3.779 33.254 1.00 93.75 134 TRP A O 1
ATOM 1141 N N . GLU A 1 135 ? -18.705 5.145 31.567 1.00 93.06 135 GLU A N 1
ATOM 1142 C CA . GLU A 1 135 ? -18.849 6.403 32.307 1.00 93.06 135 GLU A CA 1
ATOM 1143 C C . GLU A 1 135 ? -20.286 6.580 32.807 1.00 93.06 135 GLU A C 1
ATOM 1145 O O . GLU A 1 135 ? -20.500 6.804 33.997 1.00 93.06 135 GLU A O 1
ATOM 1150 N N . THR A 1 136 ? -21.277 6.326 31.947 1.00 90.25 136 THR A N 1
ATOM 1151 C CA . THR A 1 136 ? -22.705 6.363 32.313 1.00 90.25 136 THR A CA 1
ATOM 1152 C C . THR A 1 136 ? -23.024 5.421 33.481 1.00 90.25 136 THR A C 1
ATOM 1154 O O . THR A 1 136 ? -23.811 5.750 34.374 1.00 90.25 136 THR A O 1
ATOM 1157 N N . LEU A 1 137 ? -22.401 4.240 33.503 1.00 88.00 137 LEU A N 1
ATOM 1158 C CA . LEU A 1 137 ? -22.585 3.259 34.569 1.00 88.00 137 LEU A CA 1
ATOM 1159 C C . LEU A 1 137 ? -21.921 3.683 35.887 1.00 88.00 137 LEU A C 1
ATOM 1161 O O . LEU A 1 137 ? -22.444 3.367 36.957 1.00 88.00 137 LEU A O 1
ATOM 1165 N N . GLN A 1 138 ? -20.774 4.365 35.828 1.00 86.31 138 GLN A N 1
ATOM 1166 C CA . GLN A 1 138 ? -20.133 4.918 37.023 1.00 86.31 138 GLN A CA 1
ATOM 1167 C C . GLN A 1 138 ? -20.986 6.045 37.608 1.00 86.31 138 GLN A C 1
ATOM 1169 O O . GLN A 1 138 ? -21.328 5.976 38.784 1.00 86.31 138 GLN A O 1
ATOM 1174 N N . SER A 1 139 ? -21.454 6.981 36.779 1.00 80.88 139 SER A N 1
ATOM 1175 C CA . SER A 1 139 ? -22.316 8.082 37.228 1.00 80.88 139 SER A CA 1
ATOM 1176 C C . SER A 1 139 ? -23.660 7.601 37.783 1.00 80.88 139 SER A C 1
ATOM 1178 O O . SER A 1 139 ? -24.150 8.143 38.763 1.00 80.88 139 SER A O 1
ATOM 1180 N N . SER A 1 140 ? -24.244 6.538 37.218 1.00 68.56 140 SER A N 1
ATOM 1181 C CA . SER A 1 140 ? -25.493 5.952 37.742 1.00 68.56 140 SER A CA 1
ATOM 1182 C C . SER A 1 140 ? -25.299 5.197 39.065 1.00 68.56 140 SER A C 1
ATOM 1184 O O . SER A 1 140 ? -26.253 4.986 39.808 1.00 68.56 140 SER A O 1
ATOM 1186 N N . SER A 1 141 ? -24.074 4.747 39.348 1.00 59.22 141 SER A N 1
ATOM 1187 C CA . SER A 1 141 ? -23.703 4.100 40.610 1.00 59.22 141 SER A CA 1
ATOM 1188 C C . SER A 1 141 ? -23.408 5.120 41.713 1.00 59.22 141 SER A C 1
ATOM 1190 O O . SER A 1 141 ? -23.450 4.754 42.885 1.00 59.22 141 SER A O 1
ATOM 1192 N N . GLU A 1 142 ? -23.107 6.365 41.346 1.00 55.84 142 GLU A N 1
ATOM 1193 C CA . GLU A 1 142 ? -22.922 7.506 42.241 1.00 55.84 142 GLU A CA 1
ATOM 1194 C C . GLU A 1 142 ? -24.251 8.251 42.436 1.00 55.84 142 GLU A C 1
ATOM 1196 O O . GLU A 1 142 ? -24.351 9.457 42.226 1.00 55.84 142 GLU A O 1
ATOM 1201 N N . MET A 1 143 ? -25.299 7.548 42.879 1.00 47.16 143 MET A N 1
ATOM 1202 C CA . MET A 1 143 ? -26.274 8.254 43.710 1.00 47.16 143 MET A CA 1
ATOM 1203 C C . MET A 1 143 ? -25.564 8.569 45.031 1.00 47.16 143 MET A C 1
ATOM 1205 O O . MET A 1 143 ? -24.950 7.667 45.615 1.00 47.16 143 MET A O 1
ATOM 1209 N N . PRO A 1 144 ? -25.576 9.841 45.466 1.00 48.03 144 PRO A N 1
ATOM 1210 C CA . PRO A 1 144 ? -24.877 10.271 46.659 1.00 48.03 144 PRO A CA 1
ATOM 1211 C C . PRO A 1 144 ? -25.400 9.428 47.808 1.00 48.03 144 PRO A C 1
ATOM 1213 O O . PRO A 1 144 ? -26.601 9.188 47.909 1.00 48.03 144 PRO A O 1
ATOM 1216 N N . TRP A 1 145 ? -24.493 8.957 48.652 1.00 47.62 145 TRP A N 1
ATOM 1217 C CA . TRP A 1 145 ? -24.846 8.435 49.955 1.00 47.62 145 TRP A CA 1
ATOM 1218 C C . TRP A 1 145 ? -25.924 9.335 50.585 1.00 47.62 145 TRP A C 1
ATOM 1220 O O . TRP A 1 145 ? -25.606 10.398 51.118 1.00 47.62 145 TRP A O 1
ATOM 1230 N N . GLU A 1 146 ? -27.182 8.890 50.614 1.00 50.16 146 GLU A N 1
ATOM 1231 C CA . GLU A 1 146 ? -27.952 9.068 51.835 1.00 50.16 146 GLU A CA 1
ATOM 1232 C C . GLU A 1 146 ? -27.196 8.234 52.863 1.00 50.16 146 GLU A C 1
ATOM 1234 O O . GLU A 1 146 ? -27.394 7.027 53.012 1.00 50.16 146 GLU A O 1
ATOM 1239 N N . GLY A 1 147 ? -26.192 8.866 53.479 1.00 53.12 147 GLY A N 1
ATOM 1240 C CA . GLY A 1 147 ? -25.514 8.304 54.631 1.00 53.12 147 GLY A CA 1
ATOM 1241 C C . GLY A 1 147 ? -26.575 7.840 55.624 1.00 53.12 147 GLY A C 1
ATOM 1242 O O . GLY A 1 147 ? -27.629 8.478 55.700 1.00 53.12 147 GLY A O 1
ATOM 1243 N N . PRO A 1 148 ? -26.343 6.748 56.380 1.00 56.28 148 PRO A N 1
ATOM 1244 C CA . PRO A 1 148 ? -27.256 6.382 57.447 1.00 56.28 148 PRO A CA 1
ATOM 1245 C C . PRO A 1 148 ? -27.506 7.636 58.281 1.00 56.28 148 PRO A C 1
ATOM 1247 O O . PRO A 1 148 ? -26.556 8.203 58.828 1.00 56.28 148 PRO A O 1
ATOM 1250 N N . SER A 1 149 ? -28.763 8.102 58.281 1.00 56.41 149 SER A N 1
ATOM 1251 C CA . SER A 1 149 ? -29.207 9.293 59.009 1.00 56.41 149 SER A CA 1
ATOM 1252 C C . SER A 1 149 ? -28.530 9.289 60.376 1.00 56.41 149 SER A C 1
ATOM 1254 O O . SER A 1 149 ? -28.535 8.225 61.004 1.00 56.41 149 SER A O 1
ATOM 1256 N N . PRO A 1 150 ? -27.873 10.390 60.797 1.00 54.16 150 PRO A N 1
ATOM 1257 C CA . PRO A 1 150 ? -26.937 10.390 61.912 1.00 54.16 150 PRO A CA 1
ATOM 1258 C C . PRO A 1 150 ? -27.625 9.824 63.148 1.00 54.16 150 PRO A C 1
ATOM 1260 O O . PRO A 1 150 ? -28.373 10.499 63.855 1.00 54.16 150 PRO A O 1
ATOM 1263 N N . THR A 1 151 ? -27.393 8.541 63.397 1.00 64.31 151 THR A N 1
ATOM 1264 C CA . THR A 1 151 ? -27.931 7.868 64.562 1.00 64.31 151 THR A CA 1
ATOM 1265 C C . THR A 1 151 ? -27.194 8.417 65.775 1.00 64.31 151 THR A C 1
ATOM 1267 O O . THR A 1 151 ? -26.036 8.835 65.707 1.00 64.31 151 THR A O 1
ATOM 1270 N N . ARG A 1 152 ? -27.883 8.420 66.919 1.00 57.53 152 ARG A N 1
ATOM 1271 C CA . ARG A 1 152 ? -27.443 8.950 68.224 1.00 57.53 152 ARG A CA 1
ATOM 1272 C C . ARG A 1 152 ? -25.995 8.585 68.618 1.00 57.53 152 ARG A C 1
ATOM 1274 O O . ARG A 1 152 ? -25.373 9.321 69.378 1.00 57.53 152 ARG A O 1
ATOM 1281 N N . ALA A 1 153 ? -25.450 7.498 68.068 1.00 55.34 153 ALA A N 1
ATOM 1282 C CA . ALA A 1 153 ? -24.068 7.050 68.230 1.00 55.34 153 ALA A CA 1
ATOM 1283 C C . ALA A 1 153 ? -23.016 8.036 67.676 1.00 55.34 153 ALA A C 1
ATOM 1285 O O . ALA A 1 153 ? -21.985 8.247 68.311 1.00 55.34 153 ALA A O 1
ATOM 1286 N N . HIS A 1 154 ? -23.287 8.710 66.555 1.00 57.38 154 HIS A N 1
ATOM 1287 C CA . HIS A 1 154 ? -22.337 9.655 65.952 1.00 57.38 154 HIS A CA 1
ATOM 1288 C C . HIS A 1 154 ? -22.211 10.957 66.766 1.00 57.38 154 HIS A C 1
ATOM 1290 O O . HIS A 1 154 ? -21.161 11.602 66.777 1.00 57.38 154 HIS A O 1
ATOM 1296 N N . LYS A 1 155 ? -23.266 11.307 67.519 1.00 61.91 155 LYS A N 1
ATOM 1297 C CA . LYS A 1 155 ? -23.270 12.423 68.476 1.00 61.91 155 LYS A CA 1
ATOM 1298 C C . LYS A 1 155 ? -22.400 12.118 69.701 1.00 61.91 155 LYS A C 1
ATOM 1300 O O . LYS A 1 155 ? -21.663 12.982 70.155 1.00 61.91 155 LYS A O 1
ATOM 1305 N N . ALA A 1 156 ? -22.415 10.870 70.175 1.00 61.28 156 ALA A N 1
ATOM 1306 C CA . ALA A 1 156 ? -21.581 10.433 71.296 1.00 61.28 156 ALA A CA 1
ATOM 1307 C C . ALA A 1 156 ? -20.079 10.455 70.955 1.00 61.28 156 ALA A C 1
ATOM 1309 O O . ALA A 1 156 ? -19.257 10.795 71.805 1.00 61.28 156 ALA A O 1
ATOM 1310 N N . GLN A 1 157 ? -19.713 10.144 69.707 1.00 60.34 157 GLN A N 1
ATOM 1311 C CA . GLN A 1 157 ? -18.321 10.214 69.254 1.00 60.34 157 GLN A CA 1
ATOM 1312 C C . GLN A 1 157 ? -17.826 11.664 69.115 1.00 60.34 157 GLN A C 1
ATOM 1314 O O . GLN A 1 157 ? -16.680 11.953 69.463 1.00 60.34 157 GLN A O 1
ATOM 1319 N N . ALA A 1 158 ? -18.694 12.583 68.677 1.00 63.97 158 ALA A N 1
ATOM 1320 C CA . ALA A 1 158 ? -18.395 14.015 68.651 1.00 63.97 158 ALA A CA 1
ATOM 1321 C C . ALA A 1 158 ? -18.234 14.595 70.072 1.00 63.97 158 ALA A C 1
ATOM 1323 O O . ALA A 1 158 ? -17.235 15.260 70.346 1.00 63.97 158 ALA A O 1
ATOM 1324 N N . ASP A 1 159 ? -19.135 14.254 71.002 1.00 70.31 159 ASP A N 1
ATOM 1325 C CA . ASP A 1 159 ? -19.041 14.667 72.413 1.00 70.31 159 ASP A CA 1
ATOM 1326 C C . ASP A 1 159 ? -17.772 14.131 73.098 1.00 70.31 159 ASP A C 1
ATOM 1328 O O . ASP A 1 159 ? -17.145 14.829 73.900 1.00 70.31 159 ASP A O 1
ATOM 1332 N N . TRP A 1 160 ? -17.350 12.902 72.778 1.00 68.88 160 TRP A N 1
ATOM 1333 C CA . TRP A 1 160 ? -16.110 12.329 73.308 1.00 68.88 160 TRP A CA 1
ATOM 1334 C C . TRP A 1 160 ? -14.864 13.081 72.820 1.00 68.88 160 TRP A C 1
ATOM 1336 O O . TRP A 1 160 ? -13.970 13.377 73.617 1.00 68.88 160 TRP A O 1
ATOM 1346 N N . ALA A 1 161 ? -14.815 13.447 71.535 1.00 69.38 161 ALA A N 1
ATOM 1347 C CA . ALA A 1 161 ? -13.717 14.237 70.979 1.00 69.38 161 ALA A CA 1
ATOM 1348 C C . ALA A 1 161 ? -13.646 15.643 71.605 1.00 69.38 161 ALA A C 1
ATOM 1350 O O . ALA A 1 161 ? -12.557 16.128 71.922 1.00 69.38 161 ALA A O 1
ATOM 1351 N N . GLN A 1 162 ? -14.801 16.264 71.861 1.00 73.75 162 GLN A N 1
ATOM 1352 C CA . GLN A 1 162 ? -14.891 17.605 72.441 1.00 73.75 162 GLN A CA 1
ATOM 1353 C C . GLN A 1 162 ? -14.450 17.639 73.916 1.00 73.75 162 GLN A C 1
ATOM 1355 O O . GLN A 1 162 ? -13.735 18.555 74.323 1.00 73.75 162 GLN A O 1
ATOM 1360 N N . ARG A 1 163 ? -14.770 16.599 74.702 1.00 70.38 163 ARG A N 1
ATOM 1361 C CA . ARG A 1 163 ? -14.271 16.447 76.086 1.00 70.38 163 ARG A CA 1
ATOM 1362 C C . ARG A 1 163 ? -12.754 16.268 76.148 1.00 70.38 163 ARG A C 1
ATOM 1364 O O . ARG A 1 163 ? -12.107 16.818 77.0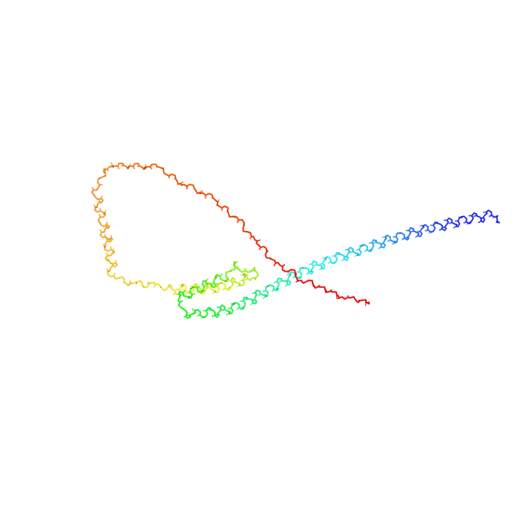34 1.00 70.38 163 ARG A O 1
ATOM 1371 N N . ARG A 1 164 ? -12.165 15.539 75.196 1.00 65.88 164 ARG A N 1
ATOM 1372 C CA . ARG A 1 164 ? -10.708 15.331 75.145 1.00 65.88 164 ARG A CA 1
ATOM 1373 C C . ARG A 1 164 ? -9.937 16.613 74.836 1.00 65.88 164 ARG A C 1
ATOM 1375 O O . ARG A 1 164 ? -8.879 16.834 75.419 1.00 65.88 164 ARG A O 1
ATOM 1382 N N . ALA A 1 165 ? -10.470 17.458 73.953 1.00 62.75 165 ALA A N 1
ATOM 1383 C CA . ALA A 1 165 ? -9.861 18.748 73.641 1.00 62.75 165 ALA A CA 1
ATOM 1384 C C . ALA A 1 165 ? -9.794 19.659 74.883 1.00 62.75 165 ALA A C 1
ATOM 1386 O O . ALA A 1 165 ? -8.760 20.270 75.132 1.00 62.75 165 ALA A O 1
ATOM 1387 N N . GLN A 1 166 ? -10.838 19.663 75.721 1.00 62.84 166 GLN A N 1
ATOM 1388 C CA . GLN A 1 166 ? -10.861 20.458 76.956 1.00 62.84 166 GLN A CA 1
ATOM 1389 C C . GLN A 1 166 ? -9.835 19.980 77.997 1.00 62.84 166 GLN A C 1
ATOM 1391 O O . GLN A 1 166 ? -9.167 20.803 78.618 1.00 62.84 166 GLN A O 1
ATOM 1396 N N . THR A 1 167 ? -9.619 18.665 78.128 1.00 58.97 167 THR A N 1
ATOM 1397 C CA . THR A 1 167 ? -8.601 18.126 79.054 1.00 58.97 167 THR A CA 1
ATOM 1398 C C . THR A 1 167 ? -7.155 18.442 78.648 1.00 58.97 167 THR A C 1
ATOM 1400 O O . THR A 1 167 ? -6.250 18.345 79.475 1.00 58.97 167 THR A O 1
ATOM 1403 N N . PHE A 1 168 ? -6.912 18.822 77.388 1.00 53.72 168 PHE A N 1
ATOM 1404 C CA . PHE A 1 168 ? -5.568 19.151 76.903 1.00 53.72 168 PHE A CA 1
ATOM 1405 C C . PHE A 1 168 ? -5.171 20.607 77.203 1.00 53.72 168 PHE A C 1
ATOM 1407 O O . PHE A 1 168 ? -3.990 20.886 77.414 1.00 53.72 168 PHE A O 1
ATOM 1414 N N . ASP A 1 169 ? -6.142 21.523 77.282 1.00 55.38 169 ASP A N 1
ATOM 1415 C CA . ASP A 1 169 ? -5.893 22.927 77.638 1.00 55.38 169 ASP A CA 1
ATOM 1416 C C . ASP A 1 169 ? -5.680 23.134 79.149 1.00 55.38 169 ASP A C 1
ATOM 1418 O O . ASP A 1 169 ? -4.899 24.004 79.541 1.00 55.38 169 ASP A O 1
ATOM 1422 N N . GLU A 1 170 ? -6.275 22.302 80.014 1.00 55.56 170 GLU A N 1
ATOM 1423 C CA . GLU A 1 170 ? -6.003 22.343 81.463 1.00 55.56 170 GLU A CA 1
ATOM 1424 C C . GLU A 1 170 ? -4.601 21.821 81.813 1.00 55.56 170 GLU A C 1
ATOM 1426 O O . GLU A 1 170 ? -3.896 22.435 82.615 1.00 55.56 170 GLU A O 1
ATOM 1431 N N . ALA A 1 171 ? -4.124 20.767 81.141 1.00 54.38 171 ALA A N 1
ATOM 1432 C CA . ALA A 1 171 ? -2.781 20.218 81.366 1.00 54.38 171 ALA A CA 1
ATOM 1433 C C . ALA A 1 171 ? -1.646 21.176 80.944 1.00 54.38 171 ALA A C 1
ATOM 1435 O O . ALA A 1 171 ? -0.510 21.056 81.410 1.00 54.38 171 ALA A O 1
ATOM 1436 N N . LYS A 1 172 ? -1.937 22.157 80.080 1.00 53.97 172 LYS A N 1
ATOM 1437 C CA . LYS A 1 172 ? -0.957 23.145 79.609 1.00 53.97 172 LYS A CA 1
ATOM 1438 C C . LYS A 1 172 ? -0.706 24.278 80.614 1.00 53.97 172 LYS A C 1
ATOM 1440 O O . LYS A 1 172 ? 0.286 24.990 80.469 1.00 53.97 172 LYS A O 1
ATOM 1445 N N . LYS A 1 173 ? -1.555 24.443 81.639 1.00 56.91 173 LYS A N 1
ATOM 1446 C CA . LYS A 1 173 ? -1.393 25.491 82.664 1.00 56.91 173 LYS A CA 1
ATOM 1447 C C . LYS A 1 173 ? -0.467 25.122 83.830 1.00 56.91 173 LYS A C 1
ATOM 1449 O O . LYS A 1 173 ? -0.063 26.034 84.543 1.00 56.91 173 LYS A O 1
ATOM 1454 N N . GLU A 1 174 ? -0.057 23.859 83.995 1.00 56.25 174 GLU A N 1
ATOM 1455 C CA . GLU A 1 174 ? 0.758 23.447 85.161 1.00 56.25 174 GLU A CA 1
ATOM 1456 C C . GLU A 1 174 ? 2.146 22.850 84.852 1.00 56.25 174 GLU A C 1
ATOM 1458 O O . GLU A 1 174 ? 2.926 22.580 85.766 1.00 56.25 174 GLU A O 1
ATOM 1463 N N . ALA A 1 175 ? 2.547 22.700 83.588 1.00 49.69 175 ALA A N 1
ATOM 1464 C CA . ALA A 1 175 ? 3.835 22.080 83.263 1.00 49.69 175 ALA A CA 1
ATOM 1465 C C . ALA A 1 175 ? 4.988 23.100 83.150 1.00 49.69 175 ALA A C 1
ATOM 1467 O O . ALA A 1 175 ? 5.327 23.587 82.071 1.00 49.69 175 ALA A O 1
ATOM 1468 N N . LYS A 1 176 ? 5.640 23.386 84.284 1.00 56.50 176 LYS A N 1
ATOM 1469 C CA . LYS A 1 176 ? 6.960 24.040 84.366 1.00 56.50 176 LYS A CA 1
ATOM 1470 C C . LYS A 1 176 ? 8.030 23.104 83.759 1.00 56.50 176 LYS A C 1
ATOM 1472 O O . LYS A 1 1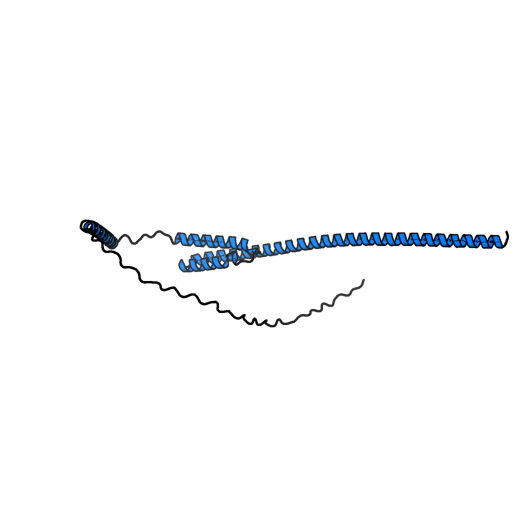76 ? 8.166 21.978 84.237 1.00 56.50 176 LYS A O 1
ATOM 1477 N N . PRO A 1 177 ? 8.802 23.506 82.730 1.00 53.91 177 PRO A N 1
ATOM 1478 C CA . PRO A 1 177 ? 9.704 22.585 82.039 1.00 53.91 177 PRO A CA 1
ATOM 1479 C C . PRO A 1 177 ? 10.995 22.345 82.838 1.00 53.91 177 PRO A C 1
ATOM 1481 O O . PRO A 1 177 ? 11.850 23.224 82.932 1.00 53.91 177 PRO A O 1
ATOM 1484 N N . GLN A 1 178 ? 11.174 21.136 83.383 1.00 51.00 178 GLN A N 1
ATOM 1485 C CA . GLN A 1 178 ? 12.507 20.614 83.698 1.00 51.00 178 GLN A CA 1
ATOM 1486 C C . GLN A 1 178 ? 13.094 19.973 82.437 1.00 51.00 178 GLN A C 1
ATOM 1488 O O . GLN A 1 178 ? 12.611 18.953 81.949 1.00 51.00 178 GLN A O 1
ATOM 1493 N N . ALA A 1 179 ? 14.146 20.594 81.909 1.00 48.53 179 ALA A N 1
ATOM 1494 C CA . ALA A 1 179 ? 14.911 20.094 80.780 1.00 48.53 179 ALA A CA 1
ATOM 1495 C C . ALA A 1 179 ? 15.627 18.783 81.149 1.00 48.53 179 ALA A C 1
ATOM 1497 O O . ALA A 1 179 ? 16.584 18.778 81.923 1.00 48.53 179 ALA A O 1
ATOM 1498 N N . ARG A 1 180 ? 15.188 17.666 80.562 1.00 53.06 180 ARG A N 1
ATOM 1499 C CA . ARG A 1 180 ? 15.985 16.440 80.447 1.00 53.06 180 ARG A CA 1
ATOM 1500 C C . ARG A 1 180 ? 16.391 16.259 78.989 1.00 53.06 180 ARG A C 1
ATOM 1502 O O . ARG A 1 180 ? 15.548 16.269 78.097 1.00 53.06 180 ARG A O 1
ATOM 1509 N N . ALA A 1 181 ? 17.697 16.137 78.771 1.00 60.97 181 ALA A N 1
ATOM 1510 C CA . ALA A 1 181 ? 18.308 15.937 77.464 1.00 60.97 181 ALA A CA 1
ATOM 1511 C C . ALA A 1 181 ? 17.868 14.601 76.822 1.00 60.97 181 ALA A C 1
ATOM 1513 O O . ALA A 1 181 ? 17.666 13.620 77.545 1.00 60.97 181 ALA A O 1
ATOM 1514 N N . PRO A 1 182 ? 17.745 14.536 75.484 1.00 67.44 182 PRO A N 1
ATOM 1515 C CA . PRO A 1 182 ? 17.376 13.308 74.788 1.00 67.44 182 PRO A CA 1
ATOM 1516 C C . PRO A 1 182 ? 18.542 12.298 74.758 1.00 67.44 182 PRO A C 1
ATOM 1518 O O . PRO A 1 182 ? 19.692 12.694 74.539 1.00 67.44 182 PRO A O 1
ATOM 1521 N N . PRO A 1 183 ? 18.283 10.990 74.948 1.00 62.19 183 PRO A N 1
ATOM 1522 C CA . PRO A 1 183 ? 19.300 9.957 74.784 1.00 62.19 183 PRO A CA 1
ATOM 1523 C C . PRO A 1 183 ? 19.664 9.750 73.303 1.00 62.19 183 PRO A C 1
ATOM 1525 O O . PRO A 1 183 ? 18.814 9.811 72.415 1.00 62.19 183 PRO A O 1
ATOM 1528 N N . LYS A 1 184 ? 20.958 9.502 73.054 1.00 65.88 184 LYS A N 1
ATOM 1529 C CA . LYS A 1 184 ? 21.558 9.245 71.733 1.00 65.88 184 LYS A CA 1
ATOM 1530 C C . LYS A 1 184 ? 20.969 7.996 71.046 1.00 65.88 184 LYS A C 1
ATOM 1532 O O . LYS A 1 184 ? 20.703 7.010 71.733 1.00 65.88 184 LYS A O 1
ATOM 1537 N N . PRO A 1 185 ? 20.862 7.985 69.704 1.00 67.69 185 PRO A N 1
ATOM 1538 C CA . PRO A 1 185 ? 20.508 6.789 68.942 1.00 67.69 185 PRO A CA 1
ATOM 1539 C C . PRO A 1 185 ? 21.692 5.800 68.831 1.00 67.69 185 PRO A C 1
ATOM 1541 O O . PRO A 1 185 ? 22.847 6.236 68.799 1.00 67.69 185 PRO A O 1
ATOM 1544 N N . PRO A 1 186 ? 21.438 4.477 68.761 1.00 68.56 186 PRO A N 1
ATOM 1545 C CA . PRO A 1 186 ? 22.475 3.466 68.550 1.00 68.56 186 PRO A CA 1
ATOM 1546 C C . PRO A 1 186 ? 22.946 3.396 67.079 1.00 68.56 186 PRO A C 1
ATOM 1548 O O . PRO A 1 186 ? 22.217 3.815 66.176 1.00 68.56 186 PRO A O 1
ATOM 1551 N N . PRO A 1 187 ? 24.159 2.867 66.823 1.00 58.66 187 PRO A N 1
ATOM 1552 C CA . PRO A 1 187 ? 24.803 2.925 65.515 1.00 58.66 187 PRO A CA 1
ATOM 1553 C C . PRO A 1 187 ? 24.297 1.867 64.520 1.00 58.66 187 PRO A C 1
ATOM 1555 O O . PRO A 1 187 ? 24.052 0.715 64.872 1.00 58.66 187 PRO A O 1
ATOM 1558 N N . GLY A 1 188 ? 24.197 2.324 63.268 1.00 56.56 188 GLY A N 1
ATOM 1559 C CA . GLY A 1 188 ? 24.330 1.626 61.984 1.00 56.56 188 GLY A CA 1
ATOM 1560 C C . GLY A 1 188 ? 24.125 0.111 61.914 1.00 56.56 188 GLY A C 1
ATOM 1561 O O . GLY A 1 188 ? 24.990 -0.668 62.303 1.00 56.56 188 GLY A O 1
ATOM 1562 N N . LYS A 1 189 ? 23.043 -0.294 61.242 1.00 52.97 189 LYS A N 1
ATOM 1563 C CA . LYS A 1 189 ? 23.006 -1.534 60.459 1.00 52.97 189 LYS A CA 1
ATOM 1564 C C . LYS A 1 189 ? 22.793 -1.158 58.999 1.00 52.97 189 LYS A C 1
ATOM 1566 O O . LYS A 1 189 ? 21.709 -0.701 58.640 1.00 52.97 189 LYS A O 1
ATOM 1571 N N . ASP A 1 190 ? 23.827 -1.335 58.187 1.00 62.50 190 ASP A N 1
ATOM 1572 C CA . ASP A 1 190 ? 23.726 -1.224 56.735 1.00 62.50 190 ASP A CA 1
ATOM 1573 C C . ASP A 1 190 ? 22.763 -2.294 56.187 1.00 62.50 190 ASP A C 1
ATOM 1575 O O . ASP A 1 190 ? 22.789 -3.443 56.649 1.00 62.50 190 ASP A O 1
ATOM 1579 N N . PRO A 1 191 ? 21.902 -1.965 55.208 1.00 66.69 191 PRO A N 1
ATOM 1580 C CA . PRO A 1 191 ? 21.054 -2.956 54.561 1.00 66.69 191 PRO A CA 1
ATOM 1581 C C . PRO A 1 191 ? 21.871 -3.845 53.603 1.00 66.69 191 PRO A C 1
ATOM 1583 O O . PRO A 1 191 ? 22.797 -3.368 52.940 1.00 66.69 191 PRO A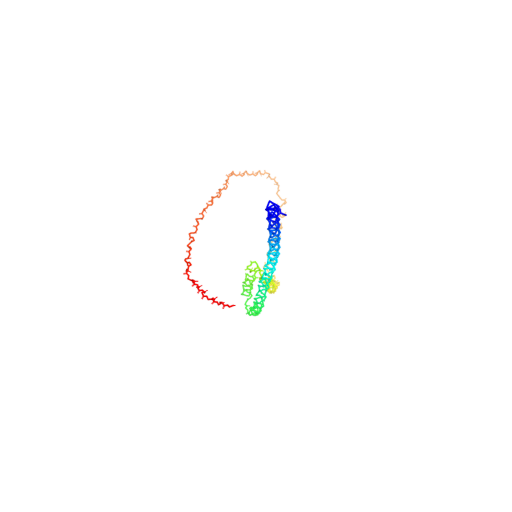 O 1
ATOM 1586 N N . PRO A 1 192 ? 21.533 -5.143 53.474 1.00 62.78 192 PRO A N 1
ATOM 1587 C CA . PRO A 1 192 ? 22.248 -6.043 52.587 1.00 62.78 192 PRO A CA 1
ATOM 1588 C C . PRO A 1 192 ? 21.944 -5.748 51.112 1.00 62.78 192 PRO A C 1
ATOM 1590 O O . PRO A 1 192 ? 20.802 -5.597 50.681 1.00 62.78 192 PRO A O 1
ATOM 1593 N N . ARG A 1 193 ? 23.032 -5.722 50.346 1.00 58.62 193 ARG A N 1
ATOM 1594 C CA . ARG A 1 193 ? 23.147 -5.626 48.888 1.00 58.62 193 ARG A CA 1
ATOM 1595 C C . ARG A 1 193 ? 22.283 -6.682 48.162 1.00 58.62 193 ARG A C 1
ATOM 1597 O O . ARG A 1 193 ? 22.372 -7.861 48.515 1.00 58.62 193 ARG A O 1
ATOM 1604 N N . PRO A 1 194 ? 21.509 -6.325 47.118 1.00 60.91 194 PRO A N 1
ATOM 1605 C CA . PRO A 1 194 ? 20.771 -7.305 46.327 1.00 60.91 194 PRO A CA 1
ATOM 1606 C C . PRO A 1 194 ? 21.729 -8.138 45.461 1.00 60.91 194 PRO A C 1
ATOM 1608 O O . PRO A 1 194 ? 22.610 -7.606 44.782 1.00 60.91 194 PRO A O 1
ATOM 1611 N N . LYS A 1 195 ? 21.564 -9.465 45.511 1.00 55.19 195 LYS A N 1
ATOM 1612 C CA . LYS A 1 195 ? 22.315 -10.419 44.692 1.00 55.19 195 LYS A CA 1
ATOM 1613 C C . LYS A 1 195 ? 21.795 -10.404 43.251 1.00 55.19 195 LYS A C 1
ATOM 1615 O O . LYS A 1 195 ? 20.623 -10.638 42.986 1.00 55.19 195 LYS A O 1
ATOM 1620 N N . THR A 1 196 ? 22.741 -10.101 42.377 1.00 49.75 196 THR A N 1
ATOM 1621 C CA . THR A 1 196 ? 22.880 -10.357 40.941 1.00 49.75 196 THR A CA 1
ATOM 1622 C C . THR A 1 196 ? 21.979 -11.427 40.310 1.00 49.75 196 THR A C 1
ATOM 1624 O O . THR A 1 196 ? 21.941 -12.568 40.767 1.00 49.75 196 THR A O 1
ATOM 1627 N N . SER A 1 197 ? 21.365 -11.024 39.191 1.00 52.09 197 SER A N 1
ATOM 1628 C CA . SER A 1 197 ? 21.041 -11.784 37.975 1.00 52.09 197 SER A CA 1
ATOM 1629 C C . SER A 1 197 ? 21.306 -13.287 38.008 1.00 52.09 197 SER A C 1
ATOM 1631 O O . SER A 1 197 ? 22.446 -13.725 37.879 1.00 52.09 197 SER A O 1
ATOM 1633 N N . GLN A 1 198 ? 20.232 -14.076 38.046 1.00 53.38 198 GLN A N 1
ATOM 1634 C CA . GLN A 1 198 ? 20.251 -15.401 37.438 1.00 53.38 198 GLN A CA 1
ATOM 1635 C C . GLN A 1 198 ? 19.986 -15.256 35.939 1.00 53.38 198 GLN A C 1
ATOM 1637 O O . GLN A 1 198 ? 18.892 -14.875 35.517 1.00 53.38 198 GLN A O 1
ATOM 1642 N N . GLU A 1 199 ? 21.019 -15.568 35.158 1.00 52.25 199 GLU A N 1
ATOM 1643 C CA . GLU A 1 199 ? 20.941 -15.940 33.750 1.00 52.25 199 GLU A CA 1
ATOM 1644 C C . GLU A 1 199 ? 19.813 -16.953 33.525 1.00 52.25 199 GLU A C 1
ATOM 1646 O O . GLU A 1 199 ? 19.837 -18.078 34.032 1.00 52.25 199 GLU A O 1
ATOM 1651 N N . ARG A 1 200 ? 18.818 -16.561 32.727 1.00 56.34 200 ARG A N 1
ATOM 1652 C CA . ARG A 1 200 ? 17.918 -17.516 32.090 1.00 56.34 200 ARG A CA 1
ATOM 1653 C C . ARG A 1 200 ? 18.639 -18.088 30.875 1.00 56.34 200 ARG A C 1
ATOM 1655 O O . ARG A 1 200 ? 18.986 -17.351 29.957 1.00 56.34 200 ARG A O 1
ATOM 1662 N N . LYS A 1 201 ? 18.849 -19.403 30.895 1.00 65.00 201 LYS A N 1
ATOM 1663 C CA . LYS A 1 201 ? 19.323 -20.190 29.753 1.00 65.00 201 LYS A CA 1
ATOM 1664 C C . LYS A 1 201 ? 18.390 -19.976 28.548 1.00 65.00 201 LYS A C 1
ATOM 1666 O O . LYS A 1 201 ? 17.174 -19.911 28.755 1.00 65.00 201 LYS A O 1
ATOM 1671 N N . PRO A 1 202 ? 18.915 -19.888 27.315 1.00 59.47 202 PRO A N 1
ATOM 1672 C CA . PRO A 1 202 ? 18.082 -19.835 26.127 1.00 59.47 202 PRO A CA 1
ATOM 1673 C C . PRO A 1 202 ? 17.328 -21.158 25.977 1.00 59.47 202 PRO A C 1
ATOM 1675 O O . PRO A 1 202 ? 17.910 -22.240 25.973 1.00 59.47 202 PRO A O 1
ATOM 1678 N N . SER A 1 203 ? 16.006 -21.026 25.907 1.00 60.22 203 SER A N 1
ATOM 1679 C CA . SER A 1 203 ? 15.066 -22.071 25.530 1.00 60.22 203 SER A CA 1
ATOM 1680 C C . SER A 1 203 ? 15.480 -22.649 24.183 1.00 60.22 203 SER A C 1
ATOM 1682 O O . SER A 1 203 ? 15.530 -21.931 23.187 1.00 60.22 203 SER A O 1
ATOM 1684 N N . GLU A 1 204 ? 15.752 -23.946 24.181 1.00 63.09 204 GLU A N 1
ATOM 1685 C CA . GLU A 1 204 ? 15.950 -24.791 23.013 1.00 63.09 204 GLU A CA 1
ATOM 1686 C C . GLU A 1 204 ? 14.676 -24.731 22.156 1.00 63.09 204 GLU A C 1
ATOM 1688 O O . GLU A 1 204 ? 13.675 -25.403 22.410 1.00 63.09 204 GLU A O 1
ATOM 1693 N N . PHE A 1 205 ? 14.670 -23.802 21.202 1.00 53.72 205 PHE A N 1
ATOM 1694 C CA . PHE A 1 205 ? 13.596 -23.627 20.241 1.00 53.72 205 PHE A CA 1
ATOM 1695 C C . PHE A 1 205 ? 13.692 -24.792 19.257 1.00 53.72 205 PHE A C 1
ATOM 1697 O O . PHE A 1 205 ? 14.476 -24.761 18.310 1.00 53.72 205 PHE A O 1
ATOM 1704 N N . ARG A 1 206 ? 12.936 -25.861 19.530 1.00 58.41 206 ARG A N 1
ATOM 1705 C CA . ARG A 1 206 ? 12.713 -26.930 18.561 1.00 58.41 206 ARG A CA 1
ATOM 1706 C C . ARG A 1 206 ? 11.970 -26.337 17.373 1.00 58.41 206 ARG A C 1
ATOM 1708 O O . ARG A 1 206 ? 10.789 -26.013 17.461 1.00 58.41 206 ARG A O 1
ATOM 1715 N N . PHE A 1 207 ? 12.715 -26.164 16.291 1.00 52.00 207 PHE A N 1
ATOM 1716 C CA . PHE A 1 207 ? 12.204 -25.893 14.963 1.00 52.00 207 PHE A CA 1
ATOM 1717 C C . PHE A 1 207 ? 11.365 -27.111 14.563 1.00 52.00 207 PHE A C 1
ATOM 1719 O O . PHE A 1 207 ? 11.910 -28.181 14.308 1.00 52.00 207 PHE A O 1
ATOM 1726 N N . CYS A 1 208 ? 10.042 -26.984 14.652 1.00 56.50 208 CYS A N 1
ATOM 1727 C CA . CYS A 1 208 ? 9.138 -27.994 14.128 1.00 56.50 208 CYS A CA 1
ATOM 1728 C C . CYS A 1 208 ? 9.333 -28.084 12.616 1.00 56.50 208 CYS A C 1
ATOM 1730 O O . CYS A 1 208 ? 9.314 -27.064 11.924 1.00 56.50 208 CYS A O 1
ATOM 1732 N N . ASP A 1 209 ? 9.504 -29.319 12.162 1.00 56.69 209 ASP A N 1
ATOM 1733 C CA . ASP A 1 209 ? 9.476 -29.774 10.783 1.00 56.69 209 ASP A CA 1
ATOM 1734 C C . ASP A 1 209 ? 8.393 -29.054 9.964 1.00 56.69 209 ASP A C 1
ATOM 1736 O O . ASP A 1 209 ? 7.193 -29.200 10.218 1.00 56.69 209 ASP A O 1
ATOM 1740 N N . LEU A 1 210 ? 8.826 -28.270 8.974 1.00 55.62 210 LEU A N 1
ATOM 1741 C CA . LEU A 1 210 ? 7.975 -27.895 7.851 1.00 55.62 210 LEU A CA 1
ATOM 1742 C C . LEU A 1 210 ? 8.003 -29.054 6.846 1.00 55.62 210 LEU A C 1
ATOM 1744 O O . LEU A 1 210 ? 9.094 -29.423 6.410 1.00 55.62 210 LEU A O 1
ATOM 1748 N N . PRO A 1 211 ? 6.849 -29.615 6.449 1.00 65.00 211 PRO A N 1
ATOM 1749 C CA . PRO A 1 211 ? 6.802 -30.537 5.327 1.00 65.00 211 PRO A CA 1
ATOM 1750 C C . PRO A 1 211 ? 7.108 -29.786 4.024 1.00 65.00 211 PRO A C 1
ATOM 1752 O O . PRO A 1 211 ? 6.395 -28.855 3.641 1.00 65.00 211 PRO A O 1
ATOM 1755 N N . GLU A 1 212 ? 8.183 -30.206 3.359 1.00 59.78 212 GLU A N 1
ATOM 1756 C CA . GLU A 1 212 ? 8.390 -30.004 1.929 1.00 59.78 212 GLU A CA 1
ATOM 1757 C C . GLU A 1 212 ? 7.342 -30.831 1.184 1.00 59.78 212 GLU A C 1
ATOM 1759 O O . GLU A 1 212 ? 7.495 -32.036 1.030 1.00 59.78 212 GLU A O 1
ATOM 1764 N N . ASP A 1 213 ? 6.258 -30.198 0.749 1.00 58.00 213 ASP A N 1
ATOM 1765 C CA . ASP A 1 213 ? 5.375 -30.785 -0.254 1.00 58.00 213 ASP A CA 1
ATOM 1766 C C . ASP A 1 213 ? 4.648 -29.676 -1.009 1.00 58.00 213 ASP A C 1
ATOM 1768 O O . ASP A 1 213 ? 3.700 -29.066 -0.510 1.00 58.00 213 ASP A O 1
ATOM 1772 N N . SER A 1 214 ? 5.131 -29.396 -2.218 1.00 54.34 214 SER A N 1
ATOM 1773 C CA . SER A 1 214 ? 4.334 -29.271 -3.450 1.00 54.34 214 SER A CA 1
ATOM 1774 C C . SER A 1 214 ? 5.153 -28.520 -4.495 1.00 54.34 214 SER A C 1
ATOM 1776 O O . SER A 1 214 ? 4.959 -27.331 -4.754 1.00 54.34 214 SER A O 1
ATOM 1778 N N . ALA A 1 215 ? 6.075 -29.258 -5.113 1.00 55.69 215 ALA A N 1
ATOM 1779 C CA . ALA A 1 215 ? 6.433 -29.014 -6.497 1.00 55.69 215 ALA A CA 1
ATOM 1780 C C . ALA A 1 215 ? 5.144 -29.127 -7.327 1.00 55.69 215 ALA A C 1
ATOM 1782 O O . ALA A 1 215 ? 4.568 -30.206 -7.444 1.00 55.69 215 ALA A O 1
ATOM 1783 N N . SER A 1 216 ? 4.659 -28.000 -7.844 1.00 53.38 216 SER A N 1
ATOM 1784 C CA . SER A 1 216 ? 3.752 -28.009 -8.989 1.00 53.38 216 SER A CA 1
ATOM 1785 C C . SER A 1 216 ? 4.589 -27.615 -10.194 1.00 53.38 216 SER A C 1
ATOM 1787 O O . SER A 1 216 ? 4.945 -26.454 -10.386 1.00 53.38 216 SER A O 1
ATOM 1789 N N . GLU A 1 217 ? 4.999 -28.644 -10.925 1.00 57.72 217 GLU A N 1
ATOM 1790 C CA . GLU A 1 217 ? 5.438 -28.544 -12.306 1.00 57.72 217 GLU A CA 1
ATOM 1791 C C . GLU A 1 217 ? 4.208 -28.131 -13.122 1.00 57.72 217 GLU A C 1
ATOM 1793 O O . GLU A 1 217 ? 3.348 -28.957 -13.418 1.00 57.72 217 GLU A O 1
ATOM 1798 N N . ASP A 1 218 ? 4.085 -26.840 -13.424 1.00 62.69 218 ASP A N 1
ATOM 1799 C CA . ASP A 1 218 ? 3.196 -26.365 -14.484 1.00 62.69 218 ASP A CA 1
ATOM 1800 C C . ASP A 1 218 ? 4.052 -26.225 -15.749 1.00 62.69 218 ASP A C 1
ATOM 1802 O O . ASP A 1 218 ? 4.542 -25.157 -16.117 1.00 62.69 218 ASP A O 1
ATOM 1806 N N . GLU A 1 219 ? 4.335 -27.382 -16.349 1.00 65.06 219 GLU A N 1
ATOM 1807 C CA . GLU A 1 219 ? 4.752 -27.488 -17.740 1.00 65.06 219 GLU A CA 1
ATOM 1808 C C . GLU A 1 219 ? 3.508 -27.289 -18.609 1.00 65.06 219 GLU A C 1
ATOM 1810 O O . GLU A 1 219 ? 2.656 -28.172 -18.710 1.00 65.06 219 GLU A O 1
ATOM 1815 N N . GLY A 1 220 ? 3.389 -26.125 -19.244 1.00 53.19 220 GLY A N 1
ATOM 1816 C CA . GLY A 1 220 ? 2.339 -25.905 -20.231 1.00 53.19 220 GLY A CA 1
ATOM 1817 C C . GLY A 1 220 ? 2.180 -24.447 -20.628 1.00 53.19 220 GLY A C 1
ATOM 1818 O O . GLY A 1 220 ? 1.385 -23.727 -20.045 1.00 53.19 220 GLY A O 1
ATOM 1819 N N . ASP A 1 221 ? 2.897 -23.996 -21.651 1.00 57.06 221 ASP A N 1
ATOM 1820 C CA . ASP A 1 221 ? 2.313 -24.050 -22.992 1.00 57.06 221 ASP A CA 1
ATOM 1821 C C . ASP A 1 221 ? 3.350 -23.589 -24.022 1.00 57.06 221 ASP A C 1
ATOM 1823 O O . ASP A 1 221 ? 3.841 -22.458 -24.025 1.00 57.06 221 ASP A O 1
ATOM 1827 N N . CYS A 1 222 ? 3.701 -24.536 -24.878 1.00 54.38 222 CYS A N 1
ATOM 1828 C CA . CYS A 1 222 ? 4.520 -24.365 -26.053 1.00 54.38 222 CYS A CA 1
ATOM 1829 C C . CYS A 1 222 ? 3.539 -24.303 -27.220 1.00 54.38 222 CYS A C 1
ATOM 1831 O O . CYS A 1 222 ? 3.103 -25.345 -27.705 1.00 54.38 222 CYS A O 1
ATOM 1833 N N . LEU A 1 223 ? 3.175 -23.100 -27.662 1.00 62.44 223 LEU A N 1
ATOM 1834 C CA . LEU A 1 223 ? 2.522 -22.921 -28.954 1.00 62.44 223 LEU A CA 1
ATOM 1835 C C . LEU A 1 223 ? 3.201 -21.804 -29.741 1.00 62.44 223 LEU A C 1
ATOM 1837 O O . LEU A 1 223 ? 3.021 -20.611 -29.499 1.00 62.44 223 LEU A O 1
ATOM 1841 N N . GLU A 1 224 ? 4.004 -22.274 -30.693 1.00 59.94 224 GLU A N 1
ATOM 1842 C CA . GLU A 1 224 ? 4.273 -21.644 -31.978 1.00 59.94 224 GLU A CA 1
ATOM 1843 C C . GLU A 1 224 ? 2.984 -21.091 -32.607 1.00 59.94 224 GLU A C 1
ATOM 1845 O O . GLU A 1 224 ? 1.987 -21.813 -32.702 1.00 59.94 224 GLU A O 1
ATOM 1850 N N . LEU A 1 225 ? 3.035 -19.837 -33.071 1.00 56.62 225 LEU A N 1
ATOM 1851 C CA . LEU A 1 225 ? 2.650 -19.384 -34.421 1.00 56.62 225 LEU A CA 1
ATOM 1852 C C . LEU A 1 225 ? 2.891 -17.876 -34.575 1.00 56.62 225 LEU A C 1
ATOM 1854 O O . LEU A 1 225 ? 2.341 -17.090 -33.771 1.00 56.62 225 LEU A O 1
#

Secondary structure (DSSP,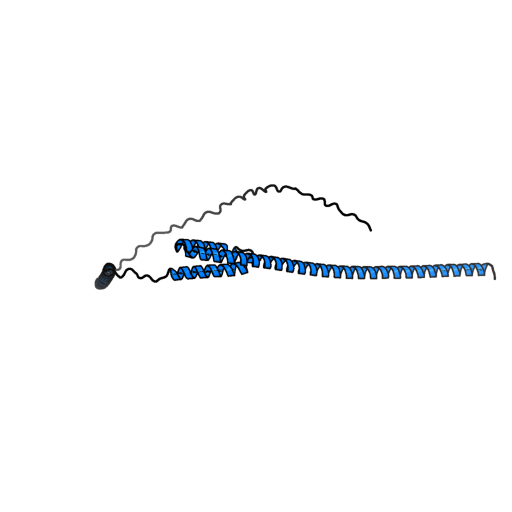 8-state):
--HHHHHHHHHHHHHHHHHHHHHHHHHHHHHHHHHHHHHHHHHHHHHHHHHHHHHHHHHHHHHHHHHHHHHHHHHHHHHHHHHHHHHHHHGGGS-HHHHHHHHHHHHHHS-GGGS-HHHHHHHHHHHHHHHHHHHHHHHHH----------HHHHHHHHHHHHHHHHHHHHTTS------PPPPPPP--PPPPPP----PPPP----------------------

Radius of gyration: 49.37 Å; chains: 1; bounding box: 83×56×164 Å

Sequence (225 aa):
VSRADREDASIVKARQRELAELQQRREAEIRATRSQQEEEQRQRQEEQQRQQEERQRHLRAQRAAEERRQKEANLWASTRMAQLRQELRGLRGLSTSARKAHIRALQLELHPDKQPEERRQEAKRLFLLVQSEWETLQSSSEMPWEGPSPTRAHKAQADWAQRRAQTFDEAKKEAKPQARAPPKPPPGKDPPRPKTSQERKPSEFRFCDLPEDSASEDEGDCLEL